Protein AF-A0A662PWG3-F1 (afdb_monomer_lite)

Foldseek 3Di:
DVLVVQLVVVCVVPPPLNLVSLVSDDLVVLLCVLLVVLVQLVVQLLVVCVVVVCQLQDDQQWWKFFADPVRDTPFVDIDGHHPVCRVVQSVCSVVLGIFTKAKSAALQDDQTPDPSSVSSVVSCVVVVHDRNVLCPPSHNSSRDNITIGGSDQSDKDKDFLDDDPPDTDIDIDGDPPDDPLVVVCVVVVDPDSVPDDDDDDPDPPVSD

Secondary structure (DSSP, 8-state):
--HHHHHHHHHHHSTT-HHHHHHTS-HHHHHHHHHHHHHHHHHHHHHHHHHTT-SS---TT-EEEEBPTTS-B-GGG-EE--TTTHHHHHHHHHTTSEEEEEEE--TT----SSHHHHHHHHHHHHTT--GGGGS-TT-GGG----EEEESS--S-EEEEEEE-SS-EEEEEE--TT--HHHHHHHHH--S-TT----PPPS-GGGG-

Sequence (208 aa):
MRYEREIMKYLVEKPRDYAGALRTLPLRLRRLMVESVAALAFNKALSRILAEGRLMEPELGDYVIPLTLGGRPEQDRYIRVRSENLETVKRLVKMRRLVIALPVPGYLSNIPRSWKGEVLREALEELGIELNMFRVRSLPETSTRGTVRPIIVPRWSIEILSHTEDELLLKLSLPPGSYATIVLREIMKSPDPLAYIGRVSDNLEELG

pLDDT: mean 90.39, std 11.43, range [44.53, 98.5]

Radius of gyration: 20.81 Å; chains: 1; bounding box: 46×52×56 Å

Structure (mmCIF, N/CA/C/O backbone):
data_AF-A0A662PWG3-F1
#
_entry.id   AF-A0A662PWG3-F1
#
loop_
_atom_site.group_PDB
_atom_site.id
_atom_site.type_symbol
_atom_site.label_atom_id
_atom_site.label_alt_id
_atom_site.label_comp_id
_atom_site.label_asym_id
_atom_site.label_entity_id
_atom_site.label_seq_id
_atom_site.pdbx_PDB_ins_code
_atom_site.Cartn_x
_atom_site.Cartn_y
_atom_site.Cartn_z
_atom_site.occupancy
_atom_site.B_iso_or_equiv
_atom_site.auth_seq_id
_atom_site.auth_comp_id
_atom_site.auth_asym_id
_atom_site.auth_atom_id
_atom_site.pdbx_PDB_model_num
ATOM 1 N N . MET A 1 1 ? 0.037 20.894 20.043 1.00 65.62 1 MET A N 1
ATOM 2 C CA . MET A 1 1 ? -0.596 19.692 20.627 1.00 65.62 1 MET A CA 1
ATOM 3 C C . MET A 1 1 ? -2.043 19.985 21.020 1.00 65.62 1 MET A C 1
ATOM 5 O O . MET A 1 1 ? -2.344 20.182 22.195 1.00 65.62 1 MET A O 1
ATOM 9 N N . ARG A 1 2 ? -2.933 20.144 20.032 1.00 90.19 2 ARG A N 1
ATOM 10 C CA . ARG A 1 2 ? -4.361 20.430 20.274 1.00 90.19 2 ARG A CA 1
ATOM 11 C C . ARG A 1 2 ? -5.141 19.131 20.474 1.00 90.19 2 ARG A C 1
ATOM 13 O O . ARG A 1 2 ? -5.867 19.003 21.451 1.00 90.19 2 ARG A O 1
ATOM 20 N N . TYR A 1 3 ? -4.915 18.169 19.588 1.00 92.56 3 TYR A N 1
ATOM 21 C CA . TYR A 1 3 ? -5.606 16.885 19.560 1.00 92.56 3 TYR A CA 1
ATOM 22 C C . TYR A 1 3 ? -5.295 16.007 20.775 1.00 92.56 3 TYR A C 1
ATOM 24 O O . TYR A 1 3 ? -6.192 15.412 21.359 1.00 92.56 3 TYR A O 1
ATOM 32 N N . GLU A 1 4 ? -4.043 15.982 21.223 1.00 93.25 4 GLU A N 1
ATOM 33 C CA . GLU A 1 4 ? -3.621 15.222 22.401 1.00 93.25 4 GLU A CA 1
ATOM 34 C C . GLU A 1 4 ? -4.304 15.754 23.666 1.00 93.25 4 GLU A C 1
ATOM 36 O O . GLU A 1 4 ? -4.784 14.982 24.494 1.00 93.25 4 GLU A O 1
ATOM 41 N N . ARG A 1 5 ? -4.433 17.084 23.782 1.00 94.31 5 ARG A N 1
ATOM 42 C CA . ARG A 1 5 ? -5.163 17.721 24.886 1.00 94.31 5 ARG A CA 1
ATOM 43 C C . ARG A 1 5 ? -6.658 17.408 24.842 1.00 94.31 5 ARG A C 1
ATOM 45 O O . ARG A 1 5 ? -7.254 17.245 25.901 1.00 94.31 5 ARG A O 1
ATOM 52 N N . GLU A 1 6 ? -7.264 17.330 23.659 1.00 93.44 6 GLU A N 1
ATOM 53 C CA . GLU A 1 6 ? -8.677 16.953 23.493 1.00 93.44 6 GLU A CA 1
ATOM 54 C C . GLU A 1 6 ? -8.926 15.498 23.933 1.00 93.44 6 GLU A C 1
ATOM 56 O O . GLU A 1 6 ? -9.843 15.253 24.718 1.00 93.44 6 GLU A O 1
ATOM 61 N N . ILE A 1 7 ? -8.051 14.561 23.546 1.00 95.81 7 ILE A N 1
ATOM 62 C CA . ILE A 1 7 ? -8.086 13.164 24.019 1.00 95.81 7 ILE A CA 1
ATOM 63 C C . ILE A 1 7 ? -7.945 13.102 25.545 1.00 95.81 7 ILE A C 1
ATOM 65 O O . ILE A 1 7 ? -8.725 12.422 26.211 1.00 95.81 7 ILE A O 1
ATOM 69 N N . MET A 1 8 ? -6.959 13.810 26.111 1.00 95.44 8 MET A N 1
ATOM 70 C CA . MET A 1 8 ? -6.712 13.798 27.557 1.00 95.44 8 MET A CA 1
ATOM 71 C C . MET A 1 8 ? -7.901 14.346 28.343 1.00 95.44 8 MET A C 1
ATOM 73 O O . MET A 1 8 ? -8.319 13.716 29.310 1.00 95.44 8 MET A O 1
ATOM 77 N N . LYS A 1 9 ? -8.476 15.479 27.919 1.00 95.69 9 LYS A N 1
ATOM 78 C CA . LYS A 1 9 ? -9.670 16.055 28.558 1.00 95.69 9 LYS A CA 1
ATOM 79 C C . LYS A 1 9 ? -10.829 15.059 28.578 1.00 95.69 9 LYS A C 1
ATOM 81 O O . LYS A 1 9 ? -11.436 14.866 29.624 1.00 95.69 9 LYS A O 1
ATOM 86 N N . TYR A 1 10 ? -11.073 14.374 27.460 1.00 97.38 10 TYR A N 1
ATOM 87 C CA . TYR A 1 10 ? -12.116 13.352 27.387 1.00 97.38 10 TYR A CA 1
ATOM 88 C C . TYR A 1 10 ? -11.870 12.197 28.369 1.00 97.38 10 TYR A C 1
ATOM 90 O O . TYR A 1 10 ? -12.788 11.769 29.063 1.00 97.38 10 TYR A O 1
ATOM 98 N N . LEU A 1 11 ? -10.632 11.698 28.460 1.00 97.81 11 LEU A N 1
ATOM 99 C CA . LEU A 1 11 ? -10.289 10.571 29.337 1.00 97.81 11 LEU A CA 1
ATOM 100 C C . LEU A 1 11 ? -10.295 10.921 30.829 1.00 97.81 11 LEU A C 1
ATOM 102 O O . LEU A 1 11 ? -10.494 10.022 31.645 1.00 97.81 11 LEU A O 1
ATOM 106 N N . VAL A 1 12 ? -10.093 12.193 31.190 1.00 97.62 12 VAL A N 1
ATOM 107 C CA . VAL A 1 12 ? -10.268 12.672 32.572 1.00 97.62 12 VAL A CA 1
ATOM 108 C C . VAL A 1 12 ? -11.734 12.559 32.994 1.00 97.62 12 VAL A C 1
ATOM 110 O O . VAL A 1 12 ? -12.016 12.096 34.094 1.00 97.62 12 VAL A O 1
ATOM 113 N N . GLU A 1 13 ? -12.664 12.936 32.115 1.00 96.56 13 GLU A N 1
ATOM 114 C CA . GLU A 1 13 ? -14.105 12.872 32.391 1.00 96.56 13 GLU A CA 1
ATOM 115 C C . GLU A 1 13 ? -14.669 11.449 32.273 1.00 96.56 13 GLU A C 1
ATOM 117 O O . GLU A 1 13 ? -15.551 11.060 33.038 1.00 96.56 13 GLU A O 1
ATOM 122 N N . LYS A 1 14 ? -14.163 10.658 31.318 1.00 97.31 14 LYS A N 1
ATOM 123 C CA . LYS A 1 14 ? -14.605 9.282 31.048 1.00 97.31 14 LYS A CA 1
ATOM 124 C C . LYS A 1 14 ? -13.420 8.314 31.027 1.00 97.31 14 LYS A C 1
ATOM 126 O O . LYS A 1 14 ? -12.955 7.917 29.950 1.00 97.31 14 LYS A O 1
ATOM 131 N N . PRO A 1 15 ? -12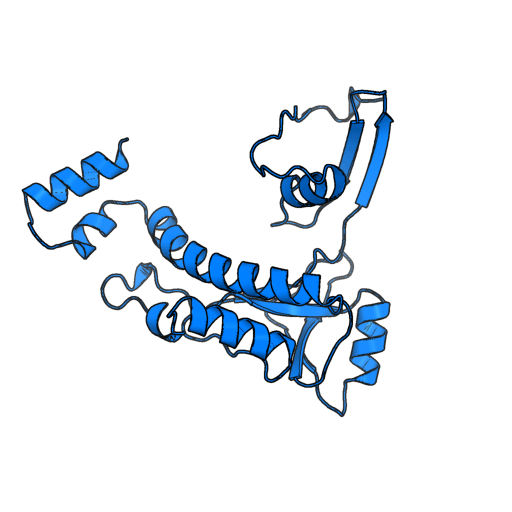.930 7.897 32.206 1.00 96.38 15 PRO A N 1
ATOM 132 C CA . PRO A 1 15 ? -11.827 6.954 32.295 1.00 96.38 15 PRO A CA 1
ATOM 133 C C . PRO A 1 15 ? -12.128 5.657 31.537 1.00 96.38 15 PRO A C 1
ATOM 135 O O . PRO A 1 15 ? -13.237 5.130 31.597 1.00 96.38 15 PRO A O 1
ATOM 138 N N . ARG A 1 16 ? -11.111 5.116 30.855 1.00 95.25 16 ARG A N 1
ATOM 139 C CA . ARG A 1 16 ? -11.153 3.852 30.085 1.00 95.25 16 ARG A CA 1
ATOM 140 C C . ARG A 1 16 ? -12.028 3.850 28.821 1.00 95.25 16 ARG A C 1
ATOM 142 O O . ARG A 1 16 ? -12.003 2.858 28.094 1.00 95.25 16 ARG A O 1
ATOM 149 N N . ASP A 1 17 ? -12.721 4.938 28.480 1.00 96.81 17 ASP A N 1
ATOM 150 C CA . ASP A 1 17 ? -13.411 5.071 27.186 1.00 96.81 17 ASP A CA 1
ATOM 151 C C . ASP A 1 17 ? -12.452 5.550 26.078 1.00 96.81 17 ASP A C 1
ATOM 153 O O . ASP A 1 17 ? -12.536 6.665 25.558 1.00 96.81 17 ASP A O 1
ATOM 157 N N . TYR A 1 18 ? -11.500 4.688 25.707 1.00 96.31 18 TYR A N 1
ATOM 158 C CA . TYR A 1 18 ? -10.489 4.999 24.688 1.00 96.31 18 TYR A CA 1
ATOM 159 C C . TYR A 1 18 ? -11.089 5.202 23.291 1.00 96.31 18 TYR A C 1
ATOM 161 O O . TYR A 1 18 ? -10.605 6.026 22.516 1.00 96.31 18 TYR A O 1
ATOM 169 N N . ALA A 1 19 ? -12.160 4.473 22.963 1.00 95.75 19 ALA A N 1
ATOM 170 C CA . ALA A 1 19 ? -12.843 4.623 21.683 1.00 95.75 19 ALA A CA 1
ATOM 171 C C . ALA A 1 19 ? -13.537 5.990 21.592 1.00 95.75 19 ALA A C 1
ATOM 173 O O . ALA A 1 19 ? -13.403 6.679 20.582 1.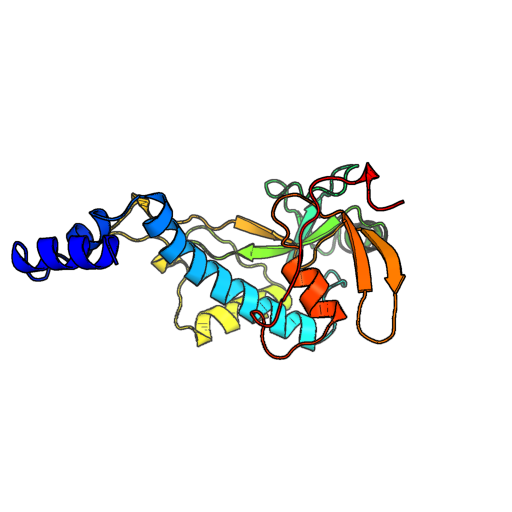00 95.75 19 ALA A O 1
ATOM 174 N N . GLY A 1 20 ? -14.239 6.417 22.646 1.00 96.19 20 GLY A N 1
ATOM 175 C CA . GLY A 1 20 ? -14.792 7.766 22.744 1.00 96.19 20 GLY A CA 1
ATOM 176 C C . GLY A 1 20 ? -13.715 8.846 22.681 1.00 96.19 20 GLY A C 1
ATOM 177 O O . GLY A 1 20 ? -13.862 9.807 21.928 1.00 96.19 20 GLY A O 1
ATOM 178 N N . ALA A 1 21 ? -12.584 8.638 23.358 1.00 96.88 21 ALA A N 1
ATOM 179 C CA . ALA A 1 21 ? -11.467 9.575 23.331 1.00 96.88 21 ALA A CA 1
ATOM 180 C C . ALA A 1 21 ? -10.903 9.756 21.914 1.00 96.88 21 ALA A C 1
ATOM 182 O O . ALA A 1 21 ? -10.698 10.881 21.468 1.00 96.88 21 ALA A O 1
ATOM 183 N N . LEU A 1 22 ? -10.739 8.672 21.151 1.00 96.19 22 LEU A N 1
ATOM 184 C CA . LEU A 1 22 ? -10.318 8.758 19.751 1.00 96.19 22 LEU A CA 1
ATOM 185 C C . LEU A 1 22 ? -11.347 9.487 18.879 1.00 96.19 22 LEU A C 1
ATOM 187 O O . LEU A 1 22 ? -10.948 10.207 17.967 1.00 96.19 22 LEU A O 1
ATOM 191 N N . ARG A 1 23 ? -12.655 9.360 19.152 1.00 96.25 23 ARG A N 1
ATOM 192 C CA . ARG A 1 23 ? -13.708 10.061 18.387 1.00 96.25 23 ARG A CA 1
ATOM 193 C C . ARG A 1 23 ? -13.646 11.582 18.485 1.00 96.25 23 ARG A C 1
ATOM 195 O O . ARG A 1 23 ? -14.209 12.230 17.606 1.00 96.25 23 ARG A O 1
ATOM 202 N N . THR A 1 24 ? -12.945 12.135 19.476 1.00 95.81 24 THR A N 1
ATOM 203 C CA . THR A 1 24 ? -12.667 13.581 19.552 1.00 95.81 24 THR A CA 1
ATOM 204 C C . THR A 1 24 ? -11.851 14.075 18.353 1.00 95.81 24 THR A C 1
ATOM 206 O O . THR A 1 24 ? -11.985 15.222 17.936 1.00 95.81 24 THR A O 1
ATOM 209 N N . LEU A 1 25 ? -11.062 13.190 17.738 1.00 96.00 25 LEU A N 1
ATOM 210 C CA . LEU A 1 25 ? -10.257 13.499 16.568 1.00 96.00 25 LEU A CA 1
ATOM 211 C C . LEU A 1 25 ? -11.108 13.592 15.288 1.00 96.00 25 LEU A C 1
ATOM 213 O O . LEU A 1 25 ? -12.053 12.807 15.097 1.00 96.00 25 LEU A O 1
ATOM 217 N N . PRO A 1 26 ? -10.712 14.447 14.323 1.00 96.31 26 PRO A N 1
ATOM 218 C CA . PRO A 1 26 ? -11.316 14.464 12.997 1.00 96.31 26 PRO A CA 1
ATOM 219 C C . PRO A 1 26 ? -11.317 13.074 12.347 1.00 96.31 26 PRO A C 1
ATOM 221 O O . PRO A 1 26 ? -10.326 12.343 12.406 1.00 96.31 26 PRO A O 1
ATOM 224 N N . LEU A 1 27 ? -12.411 12.720 11.664 1.00 96.00 27 LEU A N 1
ATOM 225 C CA . LEU A 1 27 ? -12.583 11.396 11.046 1.00 96.00 27 LEU A CA 1
ATOM 226 C C . LEU A 1 27 ? -11.420 11.012 10.116 1.00 96.00 27 LEU A C 1
ATOM 228 O O . LEU A 1 27 ? -10.985 9.863 10.116 1.00 96.00 27 LEU A O 1
ATOM 232 N N . ARG A 1 28 ? -10.894 11.978 9.349 1.00 96.25 28 ARG A N 1
ATOM 233 C CA . ARG A 1 28 ? -9.755 11.752 8.445 1.00 96.25 28 ARG A CA 1
ATOM 234 C C . ARG A 1 28 ? -8.508 11.276 9.191 1.00 96.25 28 ARG A C 1
ATOM 236 O O . ARG A 1 28 ? -7.869 10.337 8.739 1.00 96.25 28 ARG A O 1
ATOM 243 N N . LEU A 1 29 ? -8.198 11.876 10.342 1.00 95.69 29 LEU A N 1
ATOM 244 C CA . LEU A 1 29 ? -7.028 11.502 11.139 1.00 95.69 29 LEU A CA 1
ATOM 245 C C . LEU A 1 29 ? -7.184 10.097 11.729 1.00 95.69 29 LEU A C 1
ATOM 247 O O . LEU A 1 29 ? -6.247 9.306 11.717 1.00 95.69 29 LEU A O 1
ATOM 251 N N . ARG A 1 30 ? -8.391 9.751 12.180 1.00 96.06 30 ARG A N 1
ATOM 252 C CA . ARG A 1 30 ? -8.673 8.405 12.688 1.00 96.06 30 ARG A CA 1
ATOM 253 C C . ARG A 1 30 ? -8.576 7.326 11.611 1.00 96.06 30 ARG A C 1
ATOM 255 O O . ARG A 1 30 ? -8.059 6.249 11.879 1.00 96.06 30 ARG A O 1
ATOM 262 N N . ARG A 1 31 ? -9.065 7.603 10.397 1.00 97.06 31 ARG A N 1
ATOM 263 C CA . ARG A 1 31 ? -8.900 6.698 9.245 1.00 97.06 31 ARG A CA 1
ATOM 264 C C . ARG A 1 31 ? -7.431 6.525 8.886 1.00 97.06 31 ARG A C 1
ATOM 266 O O . ARG A 1 31 ? -6.990 5.393 8.729 1.00 97.06 31 ARG A O 1
ATOM 273 N N . LEU A 1 32 ? -6.674 7.623 8.876 1.00 96.38 32 LEU A N 1
ATOM 274 C CA . LEU A 1 32 ? -5.240 7.605 8.602 1.00 96.38 32 LEU A CA 1
ATOM 275 C C . LEU A 1 32 ? -4.476 6.676 9.556 1.00 96.38 32 LEU A C 1
ATOM 277 O O . LEU A 1 32 ? -3.568 5.986 9.114 1.00 96.38 32 LEU A O 1
ATOM 281 N N . MET A 1 33 ? -4.855 6.612 10.837 1.00 95.69 33 MET A N 1
ATOM 282 C CA . MET A 1 33 ? -4.239 5.692 11.804 1.00 95.69 33 MET A CA 1
ATOM 283 C C . MET A 1 33 ? -4.433 4.211 11.442 1.00 95.69 33 MET A C 1
ATOM 285 O O . MET A 1 33 ? -3.537 3.408 11.670 1.00 95.69 33 MET A O 1
ATOM 289 N N . VAL A 1 34 ? -5.585 3.831 10.882 1.00 96.81 34 VAL A N 1
ATOM 290 C CA . VAL A 1 34 ? -5.841 2.446 10.440 1.00 96.81 34 VAL A CA 1
ATOM 291 C C . VAL A 1 34 ? -5.164 2.182 9.093 1.00 96.81 34 VAL A C 1
ATOM 293 O O . VAL A 1 34 ? -4.533 1.146 8.889 1.00 96.81 34 VAL A O 1
ATOM 296 N N . GLU A 1 35 ? -5.266 3.136 8.170 1.00 96.44 35 GLU A N 1
ATOM 297 C CA . GLU A 1 35 ? -4.666 3.055 6.836 1.00 96.44 35 GLU A CA 1
ATOM 298 C C . GLU A 1 35 ? -3.130 3.030 6.888 1.00 96.44 35 GLU A C 1
ATOM 300 O O . GLU A 1 35 ? -2.507 2.375 6.053 1.00 96.44 35 GLU A O 1
ATOM 305 N N . SER A 1 36 ? -2.501 3.672 7.878 1.00 96.69 36 SER A N 1
ATOM 306 C CA . SER A 1 36 ? -1.045 3.647 8.053 1.00 96.69 36 SER A CA 1
ATOM 307 C C . SER A 1 36 ? -0.527 2.263 8.449 1.00 96.69 36 SER A C 1
ATOM 309 O O . SER A 1 36 ? 0.524 1.852 7.961 1.00 96.69 36 SER A O 1
ATOM 311 N N . VAL A 1 37 ? -1.282 1.505 9.251 1.00 97.56 37 VAL A N 1
ATOM 312 C CA . VAL A 1 37 ? -0.966 0.106 9.585 1.00 97.56 37 VAL A CA 1
ATOM 313 C C . VAL A 1 37 ? -1.044 -0.776 8.335 1.00 97.56 37 VAL A C 1
ATOM 315 O O . VAL A 1 37 ? -0.159 -1.597 8.095 1.00 97.56 37 VAL A O 1
ATOM 318 N N . ALA A 1 38 ? -2.049 -0.563 7.481 1.00 97.62 38 ALA A N 1
ATOM 319 C CA . ALA A 1 38 ? -2.136 -1.256 6.196 1.00 97.62 38 ALA A CA 1
ATOM 320 C C . ALA A 1 38 ? -0.958 -0.899 5.273 1.00 97.62 38 ALA A C 1
ATOM 322 O O . ALA A 1 38 ? -0.350 -1.776 4.654 1.00 97.62 38 ALA A O 1
ATOM 323 N N . ALA A 1 39 ? -0.602 0.386 5.203 1.00 96.88 39 ALA A N 1
ATOM 324 C CA . ALA A 1 39 ? 0.532 0.860 4.418 1.00 96.88 39 ALA A CA 1
ATOM 325 C C . ALA A 1 39 ? 1.868 0.295 4.927 1.00 96.88 39 ALA A C 1
ATOM 327 O O . ALA A 1 39 ? 2.726 -0.033 4.112 1.00 96.88 39 ALA A O 1
ATOM 328 N N . LEU A 1 40 ? 2.035 0.130 6.243 1.00 97.50 40 LEU A N 1
ATOM 329 C CA . LEU A 1 40 ? 3.213 -0.497 6.845 1.00 97.50 40 LEU A CA 1
ATOM 330 C C . LEU A 1 40 ? 3.397 -1.936 6.345 1.00 97.50 40 LEU A C 1
ATOM 332 O O . LEU A 1 40 ? 4.478 -2.274 5.863 1.00 97.50 40 LEU A O 1
ATOM 336 N N . ALA A 1 41 ? 2.344 -2.757 6.404 1.00 98.12 41 ALA A N 1
ATOM 337 C CA . ALA A 1 41 ? 2.387 -4.139 5.923 1.00 98.12 41 ALA A CA 1
ATOM 338 C C . ALA A 1 41 ? 2.704 -4.213 4.419 1.00 98.12 41 ALA A C 1
ATOM 340 O O . ALA A 1 41 ? 3.588 -4.962 4.003 1.00 98.12 41 ALA A O 1
ATOM 341 N N . PHE A 1 42 ? 2.043 -3.376 3.611 1.00 97.94 42 PHE A N 1
ATOM 342 C CA . PHE A 1 42 ? 2.312 -3.276 2.174 1.00 97.94 42 PHE A CA 1
ATOM 343 C C . PHE A 1 42 ? 3.768 -2.880 1.883 1.00 97.94 42 PHE A C 1
ATOM 345 O O . PHE A 1 42 ? 4.433 -3.530 1.079 1.00 97.94 42 PHE A O 1
ATOM 352 N N . ASN A 1 43 ? 4.283 -1.839 2.544 1.00 96.25 43 ASN A N 1
ATOM 353 C CA . ASN A 1 43 ? 5.642 -1.344 2.322 1.00 96.25 43 ASN A CA 1
ATOM 354 C C . ASN A 1 43 ? 6.695 -2.374 2.749 1.00 96.25 43 ASN A C 1
ATOM 356 O O . ASN A 1 43 ? 7.693 -2.544 2.055 1.00 96.25 43 ASN A O 1
ATOM 360 N N . LYS A 1 44 ? 6.466 -3.095 3.853 1.00 97.31 44 LYS A N 1
ATOM 361 C CA . LYS A 1 44 ? 7.359 -4.169 4.306 1.00 97.31 44 LYS A CA 1
ATOM 362 C C . LYS A 1 44 ? 7.449 -5.298 3.277 1.00 97.31 44 LYS A C 1
ATOM 364 O O . LYS A 1 44 ? 8.553 -5.728 2.948 1.00 97.31 44 LYS A O 1
ATOM 369 N N . ALA A 1 45 ? 6.312 -5.723 2.726 1.00 97.50 45 ALA A N 1
ATOM 370 C CA . ALA A 1 45 ? 6.277 -6.715 1.656 1.00 97.50 45 ALA A CA 1
ATOM 371 C C . ALA A 1 45 ? 6.980 -6.210 0.386 1.00 97.50 45 ALA A C 1
ATOM 373 O O . ALA A 1 45 ? 7.798 -6.915 -0.202 1.00 97.50 45 ALA A O 1
ATOM 374 N N . LEU A 1 46 ? 6.717 -4.959 -0.006 1.00 96.31 46 LEU A N 1
ATOM 375 C CA . LEU A 1 46 ? 7.336 -4.343 -1.178 1.00 96.31 46 LEU A CA 1
ATOM 376 C C . LEU A 1 46 ? 8.866 -4.293 -1.072 1.00 96.31 46 LEU A C 1
ATOM 378 O O . LEU A 1 46 ? 9.548 -4.620 -2.041 1.00 96.31 46 LEU A O 1
ATOM 382 N N . SER A 1 47 ? 9.405 -3.945 0.099 1.00 94.94 47 SER A N 1
ATOM 383 C CA . SER A 1 47 ? 10.853 -3.924 0.338 1.00 94.94 47 SER A CA 1
ATOM 384 C C . SER A 1 47 ? 11.507 -5.291 0.123 1.00 94.94 47 SER A C 1
ATOM 386 O O . SER A 1 47 ? 12.592 -5.362 -0.446 1.00 94.94 47 SER A O 1
ATOM 388 N N . ARG A 1 48 ? 10.842 -6.382 0.523 1.00 95.56 48 ARG A N 1
ATOM 389 C CA . ARG A 1 48 ? 11.333 -7.753 0.295 1.00 95.56 48 ARG A CA 1
ATOM 390 C C . ARG A 1 48 ? 11.299 -8.135 -1.175 1.00 95.56 48 ARG A C 1
ATOM 392 O O . ARG A 1 48 ? 12.281 -8.635 -1.703 1.00 95.56 48 ARG A O 1
ATOM 399 N N . ILE A 1 49 ? 10.191 -7.840 -1.852 1.00 96.00 49 ILE A N 1
ATOM 400 C CA . ILE A 1 49 ? 10.051 -8.120 -3.286 1.00 96.00 49 ILE A CA 1
ATOM 401 C C . ILE A 1 49 ? 11.118 -7.369 -4.089 1.00 96.00 49 ILE A C 1
ATOM 403 O O . ILE A 1 49 ? 11.677 -7.919 -5.038 1.00 96.00 49 ILE A O 1
ATOM 407 N N . LEU A 1 50 ? 11.406 -6.122 -3.704 1.00 93.62 50 LEU A N 1
ATOM 408 C CA . LEU A 1 50 ? 12.476 -5.326 -4.296 1.00 93.62 50 LEU A CA 1
ATOM 409 C C . LEU A 1 50 ? 13.855 -5.959 -4.056 1.00 93.62 50 LEU A C 1
ATOM 411 O O . LEU A 1 50 ? 14.633 -6.038 -5.003 1.00 93.62 50 LEU A O 1
ATOM 415 N N . ALA A 1 51 ? 14.148 -6.423 -2.838 1.00 93.00 51 ALA A N 1
ATOM 416 C CA . ALA A 1 51 ? 15.432 -7.047 -2.499 1.00 93.00 51 ALA A CA 1
ATOM 417 C C . ALA A 1 51 ? 15.723 -8.317 -3.320 1.00 93.00 51 ALA A C 1
ATOM 419 O O . ALA A 1 51 ? 16.872 -8.585 -3.654 1.00 93.00 51 ALA A O 1
ATOM 420 N N . GLU A 1 52 ? 14.679 -9.049 -3.702 1.00 92.88 52 GLU A N 1
ATOM 421 C CA . GLU A 1 52 ? 14.761 -10.262 -4.528 1.00 92.88 52 GLU A CA 1
ATOM 422 C C . GLU A 1 52 ? 14.836 -9.968 -6.039 1.00 92.88 52 GLU A C 1
ATOM 424 O O . GLU A 1 52 ? 15.005 -10.877 -6.847 1.00 92.88 52 GLU A O 1
ATOM 429 N N . GLY A 1 53 ? 14.678 -8.707 -6.463 1.00 89.44 53 GLY A N 1
ATOM 430 C CA . GLY A 1 53 ? 14.836 -8.290 -7.863 1.00 89.44 53 GLY A CA 1
ATOM 431 C C . GLY A 1 53 ? 13.687 -8.664 -8.811 1.00 89.44 53 GLY A C 1
ATOM 432 O O . GLY A 1 53 ? 13.796 -8.453 -10.017 1.00 89.44 53 GLY A O 1
ATOM 433 N N . ARG A 1 54 ? 12.552 -9.165 -8.302 1.00 87.31 54 ARG A N 1
ATOM 434 C CA . ARG A 1 54 ? 11.449 -9.742 -9.111 1.00 87.31 54 ARG A CA 1
ATOM 435 C C . ARG A 1 54 ? 10.218 -8.834 -9.238 1.00 87.31 54 ARG A C 1
ATOM 437 O O . ARG A 1 54 ? 9.082 -9.299 -9.331 1.00 87.31 54 ARG A O 1
ATOM 444 N N . LEU A 1 55 ? 10.417 -7.513 -9.256 1.00 89.06 55 LEU A N 1
ATOM 445 C CA . LEU A 1 55 ? 9.327 -6.520 -9.298 1.00 89.06 55 LEU A CA 1
ATOM 446 C C . LEU A 1 55 ? 8.524 -6.515 -10.603 1.00 89.06 55 LEU A C 1
ATOM 448 O O . LEU A 1 55 ? 7.341 -6.188 -10.588 1.00 89.06 55 LEU A O 1
ATOM 452 N N . MET A 1 56 ? 9.169 -6.821 -11.729 1.00 89.62 56 MET A N 1
ATOM 453 C CA . MET A 1 56 ? 8.589 -6.641 -13.068 1.00 89.62 56 MET A CA 1
ATOM 454 C C . MET A 1 56 ? 8.104 -7.945 -13.702 1.00 89.62 56 MET A C 1
ATOM 456 O O . MET A 1 56 ? 7.531 -7.913 -14.789 1.00 89.62 56 MET A O 1
ATOM 460 N N . GLU A 1 57 ? 8.331 -9.082 -13.047 1.00 93.00 57 GLU A N 1
ATOM 461 C CA . GLU A 1 57 ? 8.055 -10.413 -13.581 1.00 93.00 57 GLU A CA 1
ATOM 462 C C . GLU A 1 57 ? 6.695 -10.917 -13.090 1.00 93.00 57 GLU A C 1
ATOM 464 O O . GLU A 1 57 ? 6.544 -11.183 -11.895 1.00 93.00 57 GLU A O 1
ATOM 469 N N . PRO A 1 58 ? 5.682 -11.055 -13.966 1.00 95.50 58 PRO A N 1
ATOM 470 C CA . PRO A 1 58 ? 4.385 -11.575 -13.559 1.00 95.50 58 PRO A CA 1
ATOM 471 C C . PRO A 1 58 ? 4.458 -13.082 -13.330 1.00 95.50 58 PRO A C 1
ATOM 473 O O . PRO A 1 58 ? 4.955 -13.827 -14.180 1.00 95.50 58 PRO A O 1
ATOM 476 N N . GLU A 1 59 ? 3.893 -13.531 -12.217 1.00 95.25 59 GLU A N 1
ATOM 477 C CA . GLU A 1 59 ? 3.829 -14.936 -11.829 1.00 95.25 59 GLU A CA 1
ATOM 478 C C . GLU A 1 59 ? 2.386 -15.426 -11.744 1.00 95.25 59 GLU A C 1
ATOM 480 O O . GLU A 1 59 ? 1.439 -14.645 -11.625 1.00 95.25 59 GLU A O 1
ATOM 485 N N . LEU A 1 60 ? 2.201 -16.747 -11.790 1.00 97.62 60 LEU A N 1
ATOM 486 C CA . LEU A 1 60 ? 0.886 -17.342 -11.583 1.00 97.62 60 LEU A CA 1
ATOM 487 C C . LEU A 1 60 ? 0.314 -16.900 -10.233 1.00 97.62 60 LEU A C 1
ATOM 489 O O . LEU A 1 60 ? 0.973 -16.969 -9.200 1.00 97.62 60 LEU A O 1
ATOM 493 N N . GLY A 1 61 ? -0.934 -16.443 -10.259 1.00 97.25 61 GLY A N 1
ATOM 494 C CA . GLY A 1 61 ? -1.642 -15.955 -9.087 1.00 97.25 61 GLY A CA 1
ATOM 495 C C . GLY A 1 61 ? -1.448 -14.475 -8.770 1.00 97.25 61 GLY A C 1
ATOM 496 O O . GLY A 1 61 ? -2.258 -13.977 -7.986 1.00 97.25 61 GLY A O 1
ATOM 497 N N . ASP A 1 62 ? -0.477 -13.780 -9.379 1.00 97.88 62 ASP A N 1
ATOM 498 C CA . ASP A 1 62 ? -0.279 -12.338 -9.182 1.00 97.88 62 ASP A CA 1
ATOM 499 C C . ASP A 1 62 ? -1.529 -11.549 -9.580 1.00 97.88 62 ASP A C 1
ATOM 501 O O . ASP A 1 62 ? -2.358 -11.997 -10.382 1.00 97.88 62 ASP A O 1
ATOM 505 N N . TYR A 1 63 ? -1.652 -10.340 -9.039 1.00 97.44 63 TYR A N 1
ATOM 506 C CA . TYR A 1 63 ? -2.599 -9.360 -9.550 1.00 97.44 63 TYR A CA 1
ATOM 507 C C . TYR A 1 63 ? -1.895 -8.380 -10.469 1.00 97.44 63 TYR A C 1
ATOM 509 O O . TYR A 1 63 ? -0.805 -7.891 -10.175 1.00 97.44 63 TYR A O 1
ATOM 517 N N . VAL A 1 64 ? -2.555 -8.065 -11.576 1.00 97.25 64 VAL A N 1
ATOM 518 C CA . VAL A 1 64 ? -2.127 -7.034 -12.515 1.00 97.25 64 VAL A CA 1
ATOM 519 C C . VAL A 1 64 ? -3.266 -6.061 -12.773 1.00 97.25 64 VAL A C 1
ATOM 521 O O . VAL A 1 64 ? -4.423 -6.458 -12.878 1.00 97.25 64 VAL A O 1
ATOM 524 N N . ILE A 1 65 ? -2.949 -4.776 -12.867 1.00 95.88 65 ILE A N 1
ATOM 525 C CA . ILE A 1 65 ? -3.920 -3.704 -13.086 1.00 95.88 65 ILE A CA 1
ATOM 526 C C . ILE A 1 65 ? -3.711 -3.124 -14.490 1.00 95.88 65 ILE A C 1
ATOM 528 O O . ILE A 1 65 ? -2.567 -2.822 -14.846 1.00 95.88 65 ILE A O 1
ATOM 532 N N . PRO A 1 66 ? -4.780 -2.939 -15.285 1.00 95.19 66 PRO A N 1
ATOM 533 C CA . PRO A 1 66 ? -4.720 -2.178 -16.525 1.00 95.19 66 PRO A CA 1
ATOM 534 C C . PRO A 1 66 ? -4.280 -0.732 -16.320 1.00 95.19 66 PRO A C 1
ATOM 536 O O . PRO A 1 66 ? -4.667 -0.064 -15.361 1.00 95.19 66 PRO A O 1
ATOM 539 N N . LEU A 1 67 ? -3.462 -0.249 -17.249 1.00 91.94 67 LEU A N 1
ATOM 540 C CA . LEU A 1 67 ? -3.068 1.148 -17.324 1.00 91.94 67 LEU A CA 1
ATOM 541 C C . LEU A 1 67 ? -3.863 1.835 -18.435 1.00 91.94 67 LEU A C 1
ATOM 543 O O . LEU A 1 67 ? -3.935 1.335 -19.560 1.00 91.94 67 LEU A O 1
ATOM 547 N N . THR A 1 68 ? -4.417 3.010 -18.136 1.00 88.56 68 THR A N 1
ATOM 548 C CA . THR A 1 68 ? -5.007 3.878 -19.161 1.00 88.56 68 THR A CA 1
ATOM 549 C C . THR A 1 68 ? -3.932 4.372 -20.136 1.00 88.56 68 THR A C 1
ATOM 551 O O . THR A 1 68 ? -2.734 4.275 -19.865 1.00 88.56 68 THR A O 1
ATOM 554 N N . LEU A 1 69 ? -4.338 4.985 -21.254 1.00 81.19 69 LEU A N 1
ATOM 555 C CA . LEU A 1 69 ? -3.412 5.621 -22.210 1.00 81.19 69 LEU A CA 1
ATOM 556 C C . LEU A 1 69 ? -2.451 6.626 -21.537 1.00 81.19 69 LEU A C 1
ATOM 558 O O . LEU A 1 69 ? -1.279 6.712 -21.907 1.00 81.19 69 LEU A O 1
ATOM 562 N N . GLY A 1 70 ? -2.922 7.329 -20.500 1.00 75.88 70 GLY A N 1
ATOM 563 C CA . GLY A 1 70 ? -2.129 8.254 -19.681 1.00 75.88 70 GLY A CA 1
ATOM 564 C C . GLY A 1 70 ? -1.250 7.584 -18.616 1.00 75.88 70 GLY A C 1
ATOM 565 O O . GLY A 1 70 ? -0.580 8.276 -17.859 1.00 75.88 70 GLY A O 1
ATOM 566 N N . GLY A 1 71 ? -1.234 6.250 -18.530 1.00 79.69 71 GLY A N 1
ATOM 567 C CA . GLY A 1 71 ? -0.450 5.493 -17.550 1.00 79.69 71 GLY A CA 1
ATOM 568 C C . GLY A 1 71 ? -1.060 5.438 -16.148 1.00 79.69 71 GLY A C 1
ATOM 569 O O . GLY A 1 71 ? -0.363 5.080 -15.200 1.00 79.69 71 GLY A O 1
ATOM 570 N N . ARG A 1 72 ? -2.343 5.789 -15.989 1.00 85.75 72 ARG A N 1
ATOM 571 C CA . ARG A 1 72 ? -3.033 5.709 -14.695 1.00 85.75 72 ARG A CA 1
ATOM 572 C C . ARG A 1 72 ? -3.524 4.273 -14.446 1.00 85.75 72 ARG A C 1
ATOM 574 O O . ARG A 1 72 ? -4.164 3.718 -15.336 1.00 85.75 72 ARG A O 1
ATOM 581 N N . PRO A 1 73 ? -3.300 3.692 -13.256 1.00 89.06 73 PRO A N 1
ATOM 582 C CA . PRO A 1 73 ? -3.865 2.393 -12.888 1.00 89.06 73 PRO A CA 1
ATOM 583 C C . PRO A 1 73 ? -5.388 2.429 -12.714 1.00 89.06 73 PRO A C 1
ATOM 585 O O . PRO A 1 73 ? -5.909 3.253 -11.960 1.00 89.06 73 PRO A O 1
ATOM 588 N N . GLU A 1 74 ? -6.091 1.491 -13.346 1.00 89.94 74 GLU A N 1
ATOM 589 C CA . GLU A 1 74 ? -7.526 1.232 -13.159 1.00 89.94 74 GLU A CA 1
ATOM 590 C C . GLU A 1 74 ? -7.759 0.252 -11.991 1.00 89.94 74 GLU A C 1
ATOM 592 O O . GLU A 1 74 ? -8.064 -0.921 -12.201 1.00 89.94 74 GLU A O 1
ATOM 597 N N . GLN A 1 75 ? -7.568 0.716 -10.750 1.00 81.31 75 GLN A N 1
ATOM 598 C CA . GLN A 1 75 ? -7.483 -0.134 -9.544 1.00 81.31 75 GLN A CA 1
ATOM 599 C C . GLN A 1 75 ? -8.667 -1.099 -9.337 1.00 81.31 75 GLN A C 1
ATOM 601 O O . GLN A 1 75 ? -8.458 -2.219 -8.871 1.00 81.31 75 GLN A O 1
ATOM 606 N N . ASP A 1 76 ? -9.879 -0.718 -9.746 1.00 83.25 76 ASP A N 1
ATOM 607 C CA . ASP A 1 76 ? -11.089 -1.545 -9.611 1.00 83.25 76 ASP A CA 1
ATOM 608 C C . ASP A 1 76 ? -11.148 -2.729 -10.595 1.00 83.25 76 ASP A C 1
ATOM 610 O O . ASP A 1 76 ? -12.030 -3.581 -10.500 1.00 83.25 76 ASP A O 1
ATOM 614 N N . ARG A 1 77 ? -10.215 -2.805 -11.551 1.00 88.25 77 ARG A N 1
ATOM 615 C CA . ARG A 1 77 ? -10.204 -3.790 -12.645 1.00 88.25 77 ARG A CA 1
ATOM 616 C C . ARG A 1 77 ? -9.000 -4.724 -12.590 1.00 88.25 77 ARG A C 1
ATOM 618 O O . ARG A 1 77 ? -8.502 -5.145 -13.635 1.00 88.25 77 ARG A O 1
ATOM 625 N N . TYR A 1 78 ? -8.500 -5.034 -11.395 1.00 92.25 78 TYR A N 1
ATOM 626 C CA . TYR A 1 78 ? -7.371 -5.952 -11.273 1.00 92.25 78 TYR A CA 1
ATOM 627 C C . TYR A 1 78 ? -7.719 -7.342 -11.833 1.00 92.25 78 TYR A C 1
ATOM 629 O O . TYR A 1 78 ? -8.822 -7.865 -11.672 1.00 92.25 78 TYR A O 1
ATOM 637 N N . ILE A 1 79 ? -6.747 -7.942 -12.509 1.00 95.62 79 ILE A N 1
ATOM 638 C CA . ILE A 1 79 ? -6.843 -9.238 -13.169 1.00 95.62 79 ILE A CA 1
ATOM 639 C C . ILE A 1 79 ? -5.906 -10.186 -12.437 1.00 95.62 79 ILE A C 1
ATOM 641 O O . ILE A 1 79 ? -4.749 -9.855 -12.180 1.00 95.62 79 ILE A O 1
ATOM 645 N N . ARG A 1 80 ? -6.390 -11.387 -12.125 1.00 97.12 80 ARG A N 1
ATOM 646 C CA . ARG A 1 80 ? -5.535 -12.451 -11.603 1.00 97.12 80 ARG A CA 1
ATOM 647 C C . ARG A 1 80 ? -4.810 -13.154 -12.746 1.00 97.12 80 ARG A C 1
ATOM 649 O O . ARG A 1 80 ? -5.443 -13.585 -13.715 1.00 97.12 80 ARG A O 1
ATOM 656 N N . VAL A 1 81 ? -3.502 -13.310 -12.605 1.00 97.81 81 VAL A N 1
ATOM 657 C CA . VAL A 1 81 ? -2.673 -14.073 -13.535 1.00 97.81 81 VAL A CA 1
ATOM 658 C C . VAL A 1 81 ? -2.964 -15.564 -13.362 1.00 97.81 81 VAL A C 1
ATOM 660 O O . VAL A 1 81 ? -2.953 -16.097 -12.250 1.00 97.81 81 VAL A O 1
ATOM 663 N N . ARG A 1 82 ? -3.258 -16.234 -14.471 1.00 97.44 82 ARG A N 1
ATOM 664 C CA . ARG A 1 82 ? -3.560 -17.664 -14.578 1.00 97.44 82 ARG A CA 1
ATOM 665 C C . ARG A 1 82 ? -2.751 -18.263 -15.726 1.00 97.44 82 ARG A C 1
ATOM 667 O O . ARG A 1 82 ? -2.225 -17.526 -16.557 1.00 97.44 82 ARG A O 1
ATOM 674 N N . SER A 1 83 ? -2.686 -19.587 -15.797 1.00 97.31 83 SER A N 1
ATOM 675 C CA . SER A 1 83 ? -2.019 -20.321 -16.880 1.00 97.31 83 SER A CA 1
ATOM 676 C C . SER A 1 83 ? -2.460 -19.848 -18.264 1.00 97.31 83 SER A C 1
ATOM 678 O O . SER A 1 83 ? -1.625 -19.650 -19.140 1.00 97.31 83 SER A O 1
ATOM 680 N N . GLU A 1 84 ? -3.755 -19.584 -18.437 1.00 97.25 84 GLU A N 1
ATOM 681 C CA . GLU A 1 84 ? -4.356 -19.260 -19.735 1.00 97.25 84 GLU A CA 1
ATOM 682 C C . GLU A 1 84 ? -3.990 -17.850 -20.218 1.00 97.25 84 GLU A C 1
ATOM 684 O O . GLU A 1 84 ? -3.987 -17.586 -21.418 1.00 97.25 84 GLU A O 1
ATOM 689 N N . ASN A 1 85 ? -3.692 -16.925 -19.296 1.00 97.44 85 ASN A N 1
ATOM 690 C CA . ASN A 1 85 ? -3.420 -15.524 -19.626 1.00 97.44 85 ASN A CA 1
ATOM 691 C C . ASN A 1 85 ? -1.966 -15.093 -19.382 1.00 97.44 85 ASN A C 1
ATOM 693 O O . ASN A 1 85 ? -1.614 -13.979 -19.770 1.00 97.44 85 ASN A O 1
ATOM 697 N N . LEU A 1 86 ? -1.124 -15.952 -18.795 1.00 97.50 86 LEU A N 1
ATOM 698 C CA . LEU A 1 86 ? 0.233 -15.616 -18.357 1.00 97.50 86 LEU A CA 1
ATOM 699 C C . LEU A 1 86 ? 1.069 -14.975 -19.468 1.00 97.50 86 LEU A C 1
ATOM 701 O O . LEU A 1 86 ? 1.652 -13.914 -19.259 1.00 97.50 86 LEU A O 1
ATOM 705 N N . GLU A 1 87 ? 1.091 -15.574 -20.658 1.00 97.25 87 GLU A N 1
ATOM 706 C CA . GLU A 1 87 ? 1.917 -15.073 -21.763 1.00 97.25 87 GLU A CA 1
ATOM 707 C C . GLU A 1 87 ? 1.426 -13.711 -22.276 1.00 97.25 87 GLU A C 1
ATOM 709 O O . GLU A 1 87 ? 2.204 -12.790 -22.538 1.00 97.25 87 GLU A O 1
ATOM 714 N N . THR A 1 88 ? 0.103 -13.526 -22.315 1.00 97.81 88 THR A N 1
ATOM 715 C CA . THR A 1 88 ? -0.498 -12.230 -22.648 1.00 97.81 88 THR A CA 1
ATOM 716 C C . THR A 1 88 ? -0.161 -11.183 -21.590 1.00 97.81 88 THR A C 1
ATOM 718 O O . THR A 1 88 ? 0.196 -10.058 -21.942 1.00 97.81 88 THR A O 1
ATOM 721 N N . VAL A 1 89 ? -0.224 -11.542 -20.305 1.00 97.81 89 VAL A N 1
ATOM 722 C CA . VAL A 1 89 ? 0.131 -10.651 -19.197 1.00 97.81 89 VAL A CA 1
ATOM 723 C C . VAL A 1 89 ? 1.601 -10.249 -19.276 1.00 97.81 89 VAL A C 1
ATOM 725 O O . VAL A 1 89 ? 1.887 -9.054 -19.236 1.00 97.81 89 VAL A O 1
ATOM 728 N N . LYS A 1 90 ? 2.525 -11.201 -19.458 1.00 97.12 90 LYS A N 1
ATOM 729 C CA . LYS A 1 90 ? 3.965 -10.932 -19.613 1.00 97.12 90 LYS A CA 1
ATOM 730 C C . LYS A 1 90 ? 4.231 -9.922 -20.725 1.00 97.12 90 LYS A C 1
ATOM 732 O O . LYS A 1 90 ? 4.905 -8.914 -20.502 1.00 97.12 90 LYS A O 1
ATOM 737 N N . ARG A 1 91 ? 3.634 -10.134 -21.902 1.00 96.81 91 ARG A N 1
ATOM 738 C CA . ARG A 1 91 ? 3.736 -9.201 -23.032 1.00 96.81 91 ARG A CA 1
ATOM 739 C C . ARG A 1 91 ? 3.197 -7.813 -22.681 1.00 96.81 91 ARG A C 1
ATOM 741 O O . ARG A 1 91 ? 3.853 -6.815 -22.965 1.00 96.81 91 ARG A O 1
ATOM 748 N N . LEU A 1 92 ? 2.025 -7.726 -22.052 1.00 95.75 92 LEU A N 1
ATOM 749 C CA . LEU A 1 92 ? 1.399 -6.441 -21.723 1.00 95.75 92 LEU A CA 1
ATOM 750 C C . LEU A 1 92 ? 2.123 -5.682 -20.603 1.00 95.75 92 LEU A C 1
ATOM 752 O O . LEU A 1 92 ? 2.162 -4.452 -20.649 1.00 95.75 92 LEU A O 1
ATOM 756 N N . VAL A 1 93 ? 2.726 -6.376 -19.636 1.00 94.69 93 VAL A N 1
ATOM 757 C CA . VAL A 1 93 ? 3.596 -5.761 -18.620 1.00 94.69 93 VAL A CA 1
ATOM 758 C C . VAL A 1 93 ? 4.861 -5.206 -19.275 1.00 94.69 93 VAL A C 1
ATOM 760 O O . VAL A 1 93 ? 5.199 -4.045 -19.049 1.00 94.69 93 VAL A O 1
ATOM 763 N N . LYS A 1 94 ? 5.492 -5.959 -20.190 1.00 92.81 94 LYS A N 1
ATOM 764 C CA . LYS A 1 94 ? 6.642 -5.476 -20.979 1.00 92.81 94 LYS A CA 1
ATOM 765 C C . LYS A 1 94 ? 6.300 -4.235 -21.814 1.00 92.81 94 LYS A C 1
ATOM 767 O O . LYS A 1 94 ? 7.107 -3.318 -21.918 1.00 92.81 94 LYS A O 1
ATOM 772 N N . MET A 1 95 ? 5.084 -4.174 -22.359 1.00 92.25 95 MET A N 1
ATOM 773 C CA . MET A 1 95 ? 4.562 -3.017 -23.100 1.00 92.25 95 MET A CA 1
ATOM 774 C C . MET A 1 95 ? 4.053 -1.871 -22.205 1.00 92.25 95 MET A C 1
ATOM 776 O O . MET A 1 95 ? 3.497 -0.909 -22.731 1.00 92.25 95 MET A O 1
ATOM 780 N N . ARG A 1 96 ? 4.183 -1.962 -20.872 1.00 91.00 96 ARG A N 1
ATOM 781 C CA . ARG A 1 96 ? 3.654 -0.981 -19.903 1.00 91.00 96 ARG A CA 1
ATOM 782 C C . ARG A 1 96 ? 2.151 -0.700 -20.066 1.00 91.00 96 ARG A C 1
ATOM 784 O O . ARG A 1 96 ? 1.697 0.430 -19.910 1.00 91.00 96 ARG A O 1
ATOM 791 N N . ARG A 1 97 ? 1.370 -1.736 -20.385 1.00 93.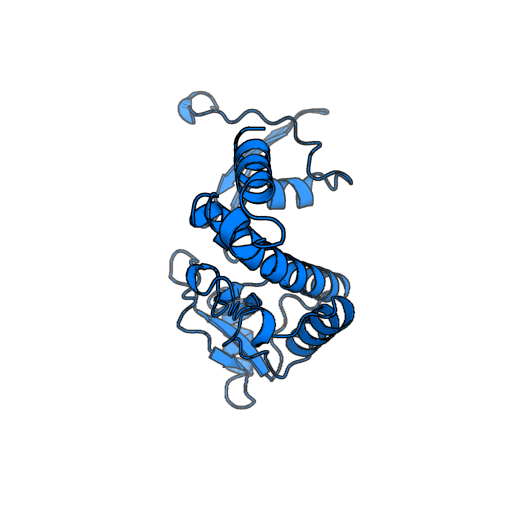31 97 ARG A N 1
ATOM 792 C CA . ARG A 1 97 ? -0.107 -1.703 -20.453 1.00 93.31 97 ARG A CA 1
ATOM 793 C C . ARG A 1 97 ? -0.776 -2.357 -19.246 1.00 93.31 97 ARG A C 1
ATOM 795 O O . ARG A 1 97 ? -1.940 -2.084 -18.971 1.00 93.31 97 ARG A O 1
ATOM 802 N N . LEU A 1 98 ? -0.041 -3.211 -18.542 1.00 95.44 98 LEU A N 1
ATOM 803 C CA . LEU A 1 98 ? -0.408 -3.777 -17.250 1.00 95.44 98 LEU A CA 1
ATOM 804 C C . LEU A 1 98 ? 0.699 -3.465 -16.242 1.00 95.44 98 LEU A C 1
ATOM 806 O O . LEU A 1 98 ? 1.865 -3.343 -16.619 1.00 95.44 98 LEU A O 1
ATOM 810 N N . VAL A 1 99 ? 0.342 -3.390 -14.965 1.00 95.50 99 VAL A N 1
ATOM 811 C CA . VAL A 1 99 ? 1.296 -3.260 -13.859 1.00 95.50 99 VAL A CA 1
ATOM 812 C C . VAL A 1 99 ? 0.983 -4.276 -12.770 1.00 95.50 99 VAL A C 1
ATOM 814 O O . VAL A 1 99 ? -0.185 -4.479 -12.446 1.00 95.50 99 VAL A O 1
ATOM 817 N N . ILE A 1 100 ? 2.009 -4.917 -12.210 1.00 97.00 100 ILE A N 1
ATOM 818 C CA . ILE A 1 100 ? 1.845 -5.835 -11.077 1.00 97.00 100 ILE A CA 1
ATOM 819 C C . ILE A 1 100 ? 1.400 -5.036 -9.851 1.00 97.00 100 ILE A C 1
ATOM 821 O O . ILE A 1 100 ? 1.821 -3.895 -9.637 1.00 97.00 100 ILE A O 1
ATOM 825 N N . ALA A 1 101 ? 0.518 -5.625 -9.057 1.00 96.56 101 ALA A N 1
ATOM 826 C CA . ALA A 1 101 ? -0.075 -4.980 -7.907 1.00 96.56 101 ALA A CA 1
ATOM 827 C C . ALA A 1 101 ? -0.241 -5.945 -6.735 1.00 96.56 101 ALA A C 1
ATOM 829 O O . ALA A 1 101 ? -0.387 -7.154 -6.909 1.00 96.56 101 ALA A O 1
ATOM 830 N N . LEU A 1 102 ? -0.267 -5.374 -5.536 1.00 97.06 102 LEU A N 1
ATOM 831 C CA . LEU A 1 102 ? -0.571 -6.072 -4.296 1.00 97.06 102 LEU A CA 1
ATOM 832 C C . LEU A 1 102 ? -1.701 -5.356 -3.559 1.00 97.06 102 LEU A C 1
ATOM 834 O O . LEU A 1 102 ? -1.894 -4.148 -3.739 1.00 97.06 102 LEU A O 1
ATOM 838 N N . PRO A 1 103 ? -2.469 -6.073 -2.727 1.00 96.50 103 PRO A N 1
ATOM 839 C CA . PRO A 1 103 ? -3.435 -5.415 -1.878 1.00 96.50 103 PRO A CA 1
ATOM 840 C C . PRO A 1 103 ? -2.719 -4.577 -0.814 1.00 96.50 103 PRO A C 1
ATOM 842 O O . PRO A 1 103 ? -1.795 -5.049 -0.157 1.00 96.50 103 PRO A O 1
ATOM 845 N N . VAL A 1 104 ? -3.191 -3.349 -0.611 1.00 97.19 104 VAL A N 1
ATOM 846 C CA . VAL A 1 104 ? -3.020 -2.650 0.664 1.00 97.19 104 VAL A CA 1
ATOM 847 C C . VAL A 1 104 ? -4.045 -3.276 1.616 1.00 97.19 104 VAL A C 1
ATOM 849 O O . VAL A 1 104 ? -5.246 -3.170 1.335 1.00 97.19 104 VAL A O 1
ATOM 852 N N . PRO A 1 105 ? -3.607 -3.989 2.671 1.00 97.88 105 PRO A N 1
ATOM 853 C CA . PRO A 1 105 ? -4.486 -4.849 3.456 1.00 97.88 105 PRO A CA 1
ATOM 854 C C . PRO A 1 105 ? -5.692 -4.129 4.069 1.00 97.88 105 PRO A C 1
ATOM 856 O O . PRO A 1 105 ? -5.616 -2.995 4.529 1.00 97.88 105 PRO A O 1
ATOM 859 N N . GLY A 1 106 ? -6.816 -4.830 4.101 1.00 97.94 106 GLY A N 1
ATOM 860 C CA . GLY A 1 106 ? -8.036 -4.444 4.786 1.00 97.94 106 GLY A CA 1
ATOM 861 C C . GLY A 1 106 ? -8.963 -5.643 4.946 1.00 97.94 106 GLY A C 1
ATOM 862 O O . GLY A 1 106 ? -8.650 -6.755 4.516 1.00 97.94 106 GLY A O 1
ATOM 863 N N . TYR A 1 107 ? -10.126 -5.438 5.562 1.00 98.00 107 TYR A N 1
ATOM 864 C CA . TYR A 1 107 ? -10.950 -6.561 6.025 1.00 98.00 107 TYR A CA 1
ATOM 865 C C . TYR A 1 107 ? -11.641 -7.369 4.917 1.00 98.00 107 TYR A C 1
ATOM 867 O O . TYR A 1 107 ? -12.250 -8.394 5.220 1.00 98.00 107 TYR A O 1
ATOM 875 N N . LEU A 1 108 ? -11.593 -6.916 3.658 1.00 96.81 108 LEU A N 1
ATOM 876 C CA . LEU A 1 108 ? -12.064 -7.661 2.479 1.00 96.81 108 LEU A CA 1
ATOM 877 C C . LEU A 1 108 ? -10.940 -7.939 1.474 1.00 96.81 108 LEU A C 1
ATOM 879 O O . LEU A 1 108 ? -11.217 -8.374 0.355 1.00 96.81 108 LEU A O 1
ATOM 883 N N . SER A 1 109 ? -9.681 -7.680 1.830 1.00 96.38 109 SER A N 1
ATOM 884 C CA . SER A 1 109 ? -8.564 -7.937 0.928 1.00 96.38 109 SER A CA 1
ATOM 885 C C . SER A 1 109 ? -8.449 -9.424 0.608 1.00 96.38 109 SER A C 1
ATOM 887 O O . SER A 1 109 ? -8.455 -10.274 1.494 1.00 96.38 109 SER A O 1
ATOM 889 N N . ASN A 1 110 ? -8.279 -9.733 -0.675 1.00 94.94 110 ASN A N 1
ATOM 890 C CA . ASN A 1 110 ? -7.940 -11.071 -1.138 1.00 94.94 110 ASN A CA 1
ATOM 891 C C . ASN A 1 110 ? -6.454 -11.102 -1.502 1.00 94.94 110 ASN A C 1
ATOM 893 O O . ASN A 1 110 ? -6.072 -10.528 -2.519 1.00 94.94 110 ASN A O 1
ATOM 897 N N . ILE A 1 111 ? -5.618 -11.736 -0.682 1.00 97.00 111 ILE A N 1
ATOM 898 C CA . ILE A 1 111 ? -4.173 -11.819 -0.935 1.00 97.00 111 ILE A CA 1
ATOM 899 C C . ILE A 1 111 ? -3.915 -12.786 -2.106 1.00 97.00 111 ILE A C 1
ATOM 901 O O . ILE A 1 111 ? -4.402 -13.922 -2.058 1.00 97.00 111 ILE A O 1
ATOM 905 N N . PRO A 1 112 ? -3.169 -12.371 -3.152 1.00 95.62 112 PRO A N 1
ATOM 906 C CA . PRO A 1 112 ? -2.896 -13.227 -4.302 1.00 95.62 112 PRO A CA 1
ATOM 907 C C . PRO A 1 112 ? -2.203 -14.526 -3.874 1.00 95.62 112 PRO A C 1
ATOM 909 O O . PRO A 1 112 ? -1.396 -14.552 -2.950 1.00 95.62 112 PRO A O 1
ATOM 912 N N . ARG A 1 113 ? -2.526 -15.634 -4.548 1.00 95.12 113 ARG A N 1
ATOM 913 C CA . ARG A 1 113 ? -1.853 -16.927 -4.329 1.00 95.12 113 ARG A CA 1
ATOM 914 C C . ARG A 1 113 ? -0.656 -17.046 -5.266 1.00 95.12 113 ARG A C 1
ATOM 916 O O . ARG A 1 113 ? -0.677 -17.861 -6.184 1.00 95.12 113 ARG A O 1
ATOM 923 N N . SER A 1 114 ? 0.306 -16.162 -5.071 1.00 96.38 114 SER A N 1
ATOM 924 C CA . SER A 1 114 ? 1.587 -16.110 -5.769 1.00 96.38 114 SER A CA 1
ATOM 925 C C . SER A 1 114 ? 2.698 -15.920 -4.748 1.00 96.38 114 SER A C 1
ATOM 927 O O . SER A 1 114 ? 2.420 -15.617 -3.587 1.00 96.38 114 SER A O 1
ATOM 929 N N . TRP A 1 115 ? 3.951 -16.034 -5.183 1.00 96.94 115 TRP A N 1
ATOM 930 C CA . TRP A 1 115 ? 5.096 -15.746 -4.326 1.00 96.94 115 TRP A CA 1
ATOM 931 C C . TRP A 1 115 ? 5.027 -14.330 -3.723 1.00 96.94 115 TRP A C 1
ATOM 933 O O . TRP A 1 115 ? 5.137 -14.174 -2.513 1.00 96.94 115 TRP A O 1
ATOM 943 N N . LYS A 1 116 ? 4.705 -13.298 -4.518 1.00 97.19 116 LYS A N 1
ATOM 944 C CA . LYS A 1 116 ? 4.553 -11.912 -4.021 1.00 97.19 116 LYS A CA 1
ATOM 945 C C . LYS A 1 116 ? 3.418 -11.764 -3.004 1.00 97.19 116 LYS A C 1
ATOM 947 O O . LYS A 1 116 ? 3.494 -10.937 -2.098 1.00 97.19 116 LYS A O 1
ATOM 952 N N . GLY A 1 117 ? 2.351 -12.545 -3.164 1.00 97.50 117 GLY A N 1
ATOM 953 C CA . GLY A 1 117 ? 1.272 -12.615 -2.185 1.00 97.50 117 GLY A CA 1
ATOM 954 C C . GLY A 1 117 ? 1.681 -13.316 -0.893 1.00 97.50 117 GLY A C 1
ATOM 955 O O . GLY A 1 117 ? 1.231 -12.905 0.174 1.00 97.50 117 GLY A O 1
ATOM 956 N N . GLU A 1 118 ? 2.557 -14.318 -0.972 1.00 98.00 118 GLU A N 1
ATOM 957 C CA . GLU A 1 118 ? 3.136 -14.968 0.204 1.00 98.00 118 GLU A CA 1
ATOM 958 C C . GLU A 1 118 ? 4.032 -14.013 0.987 1.00 98.00 118 GLU A C 1
ATOM 960 O O . GLU A 1 118 ? 3.836 -13.850 2.183 1.00 98.00 118 GLU A O 1
ATOM 965 N N . VAL A 1 119 ? 4.880 -13.240 0.305 1.00 98.06 119 VAL A N 1
ATOM 966 C CA . VAL A 1 119 ? 5.691 -12.194 0.952 1.00 98.06 119 VAL A CA 1
ATOM 967 C C . VAL A 1 119 ? 4.823 -11.181 1.719 1.00 98.06 119 VAL A C 1
ATOM 969 O O . VAL A 1 119 ? 5.205 -10.698 2.786 1.00 98.06 119 VAL A O 1
ATOM 972 N N . LEU A 1 120 ? 3.628 -10.854 1.208 1.00 98.38 120 LEU A N 1
ATOM 973 C CA . LEU A 1 120 ? 2.674 -10.010 1.934 1.00 98.38 120 LEU A CA 1
ATOM 974 C C . LEU A 1 120 ? 2.052 -10.720 3.144 1.00 98.38 120 LEU A C 1
ATOM 976 O O . LEU A 1 120 ? 1.813 -10.074 4.164 1.00 98.38 120 LEU A O 1
ATOM 980 N N . ARG A 1 121 ? 1.778 -12.023 3.040 1.00 98.50 121 ARG A N 1
ATOM 981 C CA . ARG A 1 121 ? 1.270 -12.835 4.150 1.00 98.50 121 ARG A CA 1
ATOM 982 C C . ARG A 1 121 ? 2.306 -12.931 5.271 1.00 98.50 121 ARG A C 1
ATOM 984 O O . ARG A 1 121 ? 1.974 -12.586 6.398 1.00 98.50 121 ARG A O 1
ATOM 991 N N . GLU A 1 122 ? 3.558 -13.231 4.947 1.00 98.31 122 GLU A N 1
ATOM 992 C CA . GLU A 1 122 ? 4.680 -13.223 5.895 1.00 98.31 122 GLU A CA 1
ATOM 993 C C . GLU A 1 122 ? 4.841 -11.856 6.578 1.00 98.31 122 GLU A C 1
ATOM 995 O O . GLU A 1 122 ? 5.012 -11.765 7.793 1.00 98.31 122 GLU A O 1
ATOM 1000 N N . ALA A 1 123 ? 4.740 -10.757 5.817 1.00 98.38 123 ALA A N 1
ATOM 1001 C CA . ALA A 1 123 ? 4.828 -9.412 6.381 1.00 98.38 123 ALA A CA 1
ATOM 1002 C C . ALA A 1 123 ? 3.694 -9.113 7.378 1.00 98.38 123 ALA A C 1
ATOM 1004 O O . ALA A 1 123 ? 3.929 -8.425 8.371 1.00 98.38 123 ALA A O 1
ATOM 1005 N N . LEU A 1 124 ? 2.479 -9.609 7.123 1.00 98.50 124 LEU A N 1
ATOM 1006 C CA . LEU A 1 124 ? 1.344 -9.498 8.043 1.00 98.50 124 LEU A CA 1
ATOM 1007 C C . LEU A 1 124 ? 1.545 -10.357 9.298 1.00 98.50 124 LEU A C 1
ATOM 1009 O O . LEU A 1 124 ? 1.327 -9.860 10.402 1.00 98.50 124 LEU A O 1
ATOM 1013 N N . GLU A 1 125 ? 1.995 -11.602 9.133 1.00 98.31 125 GLU A N 1
ATOM 1014 C CA . GLU A 1 125 ? 2.263 -12.541 10.229 1.00 98.31 125 GLU A CA 1
ATOM 1015 C C . GLU A 1 125 ? 3.325 -12.003 11.188 1.00 98.31 125 GLU A C 1
ATOM 1017 O O . GLU A 1 125 ? 3.102 -11.950 12.395 1.00 98.31 125 GLU A O 1
ATOM 1022 N N . GLU A 1 126 ? 4.438 -11.496 10.663 1.00 98.00 126 GLU A N 1
ATOM 1023 C CA . GLU A 1 126 ? 5.494 -10.896 11.482 1.00 98.00 126 GLU A CA 1
ATOM 1024 C C . GLU A 1 126 ? 5.055 -9.643 12.238 1.00 98.00 126 GLU A C 1
ATOM 1026 O O . GLU A 1 126 ? 5.604 -9.328 13.292 1.00 98.00 126 GLU A O 1
ATOM 1031 N N . LEU A 1 127 ? 4.109 -8.886 11.682 1.00 98.00 127 LEU A N 1
ATOM 1032 C CA . LEU A 1 127 ? 3.541 -7.717 12.349 1.00 98.00 127 LEU A CA 1
ATOM 1033 C C . LEU A 1 127 ? 2.412 -8.100 13.321 1.00 98.00 127 LEU A C 1
ATOM 1035 O O . LEU A 1 127 ? 1.908 -7.225 14.023 1.00 98.00 127 LEU A O 1
ATOM 1039 N N . GLY A 1 128 ? 2.002 -9.373 13.362 1.00 98.12 128 GLY A N 1
ATOM 1040 C CA . GLY A 1 128 ? 0.872 -9.846 14.159 1.00 98.12 128 GLY A CA 1
ATOM 1041 C C . GLY A 1 128 ? -0.471 -9.268 13.703 1.00 98.12 128 GLY A C 1
ATOM 1042 O O . GLY A 1 128 ? -1.353 -9.043 14.530 1.00 98.12 128 GLY A O 1
ATOM 1043 N N . ILE A 1 129 ? -0.621 -8.969 12.407 1.00 97.75 129 ILE A N 1
ATOM 1044 C CA . ILE A 1 129 ? -1.807 -8.308 11.849 1.00 97.75 129 ILE A CA 1
ATOM 1045 C C . ILE A 1 129 ? -2.663 -9.319 11.091 1.00 97.75 129 ILE A C 1
ATOM 1047 O O . ILE A 1 129 ? -2.266 -9.847 10.055 1.00 97.75 129 ILE A O 1
ATOM 1051 N N . GLU A 1 130 ? -3.905 -9.492 11.530 1.00 97.81 130 GLU A N 1
ATOM 1052 C CA . GLU A 1 130 ? -4.918 -10.218 10.768 1.00 97.81 130 GLU A CA 1
ATOM 1053 C C . GLU A 1 130 ? -5.774 -9.261 9.930 1.00 97.81 130 GLU A C 1
ATOM 1055 O O . GLU A 1 130 ? -6.106 -8.152 10.353 1.00 97.81 130 GLU A O 1
ATOM 1060 N N . LEU A 1 131 ? -6.241 -9.711 8.759 1.00 98.00 131 LEU A N 1
ATOM 1061 C CA . LEU A 1 131 ? -7.109 -8.891 7.902 1.00 98.00 131 LEU A CA 1
ATOM 1062 C C . LEU A 1 131 ? -8.394 -8.438 8.620 1.00 98.00 131 LEU A C 1
ATOM 1064 O O . LEU A 1 131 ? -8.883 -7.333 8.382 1.00 98.00 131 LEU A O 1
ATOM 1068 N N . ASN A 1 132 ? -8.939 -9.259 9.525 1.00 97.44 132 ASN A N 1
ATOM 1069 C CA . ASN A 1 132 ? -10.151 -8.913 10.268 1.00 97.44 132 ASN A CA 1
ATOM 1070 C C . ASN A 1 132 ? -9.957 -7.708 11.210 1.00 97.44 132 ASN A C 1
ATOM 1072 O O . ASN A 1 132 ? -10.938 -7.023 11.499 1.00 97.44 132 ASN A O 1
ATOM 1076 N N . MET A 1 133 ? -8.720 -7.401 11.622 1.00 97.75 133 MET A N 1
ATOM 1077 C CA . MET A 1 133 ? -8.419 -6.307 12.551 1.00 97.75 133 MET A CA 1
ATOM 1078 C C . MET A 1 133 ? -8.698 -4.943 11.916 1.00 97.75 133 MET A C 1
ATOM 1080 O O . MET A 1 133 ? -9.061 -3.994 12.606 1.00 97.75 133 MET A O 1
ATOM 1084 N N . PHE A 1 134 ? -8.643 -4.857 10.582 1.00 97.94 134 PHE A N 1
ATOM 1085 C CA . PHE A 1 134 ? -9.053 -3.669 9.832 1.00 97.94 134 PHE A CA 1
ATOM 1086 C C . PHE A 1 134 ? -10.570 -3.416 9.868 1.00 97.94 134 PHE A C 1
ATOM 1088 O O . PHE A 1 134 ? -11.029 -2.363 9.418 1.00 97.94 134 PHE A O 1
ATOM 1095 N N . ARG A 1 135 ? -11.367 -4.355 10.401 1.00 97.88 135 ARG A N 1
ATOM 1096 C CA . ARG A 1 135 ? -12.773 -4.152 10.771 1.00 97.88 135 ARG A CA 1
ATOM 1097 C C . ARG A 1 135 ? -12.853 -3.769 12.250 1.00 97.88 135 ARG A C 1
ATOM 1099 O O . ARG A 1 135 ? -13.134 -4.593 13.121 1.00 97.88 135 ARG A O 1
ATOM 1106 N N . VAL A 1 136 ? -12.635 -2.489 12.526 1.00 96.69 136 VAL A N 1
ATOM 1107 C CA . VAL A 1 136 ? -12.564 -1.937 13.882 1.00 96.69 136 VAL A CA 1
ATOM 1108 C C . VAL A 1 136 ? -13.969 -1.818 14.481 1.00 96.69 136 VAL A C 1
ATOM 1110 O O . VAL A 1 136 ? -14.664 -0.826 14.283 1.00 96.69 136 VAL A O 1
ATOM 1113 N N . ARG A 1 137 ? -14.413 -2.832 15.235 1.00 95.38 137 ARG A N 1
ATOM 1114 C CA . ARG A 1 137 ? -15.772 -2.875 15.822 1.00 95.38 137 ARG A CA 1
ATOM 1115 C C . ARG A 1 137 ? -16.070 -1.702 16.758 1.00 95.38 137 ARG A C 1
ATOM 1117 O O . ARG A 1 137 ? -17.195 -1.218 16.786 1.00 95.38 137 ARG A O 1
ATOM 1124 N N . SER A 1 138 ? -15.072 -1.247 17.514 1.00 94.88 138 SER A N 1
ATOM 1125 C CA . SER A 1 138 ? -15.204 -0.127 18.452 1.00 94.88 138 SER A CA 1
ATOM 1126 C C . SER A 1 138 ? -15.258 1.238 17.764 1.00 94.88 138 SER A C 1
ATOM 1128 O O . SER A 1 138 ? -15.771 2.181 18.364 1.00 94.88 138 SER A O 1
ATOM 1130 N N . LEU A 1 139 ? -14.765 1.344 16.524 1.00 96.00 139 LEU A N 1
ATOM 1131 C CA . LEU A 1 139 ? -14.746 2.546 15.681 1.00 96.00 139 LEU A CA 1
ATOM 1132 C C . LEU A 1 139 ? -15.089 2.175 14.221 1.00 96.00 139 LEU A C 1
ATOM 1134 O O . LEU A 1 139 ? -14.225 2.248 13.346 1.00 96.00 139 LEU A O 1
ATOM 1138 N N . PRO A 1 140 ? -16.329 1.751 13.915 1.00 96.69 140 PRO A N 1
ATOM 1139 C CA . PRO 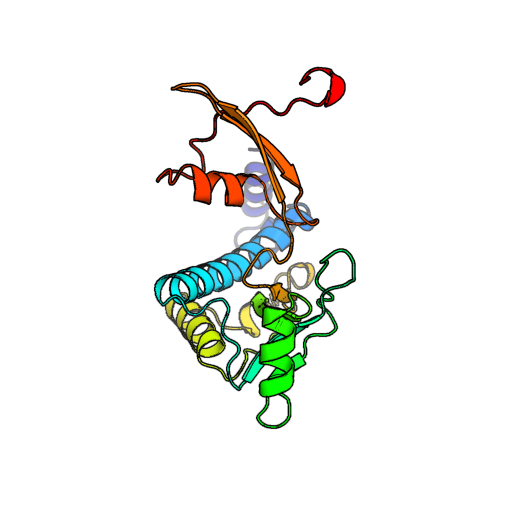A 1 140 ? -16.677 1.254 12.580 1.00 96.69 140 PRO A CA 1
ATOM 1140 C C . PRO A 1 140 ? -16.352 2.237 11.444 1.00 96.69 140 PRO A C 1
ATOM 1142 O O . PRO A 1 140 ? -15.973 1.821 10.351 1.00 96.69 140 PRO A O 1
ATOM 1145 N N . GLU A 1 141 ? -16.430 3.542 11.713 1.00 96.38 141 GLU A N 1
ATOM 1146 C CA . GLU A 1 141 ? -16.148 4.632 10.777 1.00 96.38 141 GLU A CA 1
ATOM 1147 C C . GLU A 1 141 ? -14.683 4.718 10.303 1.00 96.38 141 GLU A C 1
ATOM 1149 O O . GLU A 1 141 ? -14.403 5.401 9.306 1.00 96.38 141 GLU A O 1
ATOM 1154 N N . THR A 1 142 ? -13.762 4.031 10.991 1.00 97.25 142 THR A N 1
ATOM 1155 C CA . THR A 1 142 ? -12.331 3.945 10.648 1.00 97.25 142 THR A CA 1
ATOM 1156 C C . THR A 1 142 ? -11.960 2.656 9.919 1.00 97.25 142 THR A C 1
ATOM 1158 O O . THR A 1 142 ? -10.829 2.525 9.458 1.00 97.25 142 THR A O 1
ATOM 1161 N N . SER A 1 143 ? -12.895 1.709 9.792 1.00 97.69 143 SER A N 1
ATOM 1162 C CA . SER A 1 143 ? -12.630 0.419 9.155 1.00 97.69 143 SER A CA 1
ATOM 1163 C C . SER A 1 143 ? -12.295 0.581 7.671 1.00 97.69 143 SER A C 1
ATOM 1165 O O . SER A 1 143 ? -12.977 1.315 6.954 1.00 97.69 143 SER A O 1
ATOM 1167 N N . THR A 1 144 ? -11.311 -0.177 7.179 1.00 97.25 144 THR A N 1
ATOM 1168 C CA . THR A 1 144 ? -10.901 -0.155 5.765 1.00 97.25 144 THR A CA 1
ATOM 1169 C C . THR A 1 144 ? -11.082 -1.512 5.096 1.00 97.25 144 THR A C 1
ATOM 1171 O O . THR A 1 144 ? -10.651 -2.546 5.605 1.00 97.25 144 THR A O 1
ATOM 1174 N N . ARG A 1 145 ? -11.723 -1.516 3.921 1.00 96.81 145 ARG A N 1
ATOM 1175 C CA . ARG A 1 145 ? -11.899 -2.726 3.098 1.00 96.81 145 ARG A CA 1
ATOM 1176 C C . ARG A 1 145 ? -10.589 -3.207 2.479 1.00 96.81 145 ARG A C 1
ATOM 1178 O O . ARG A 1 145 ? -10.512 -4.374 2.103 1.00 96.81 145 ARG A O 1
ATOM 1185 N N . GLY A 1 146 ? -9.587 -2.332 2.427 1.00 95.62 146 GLY A N 1
ATOM 1186 C CA . GLY A 1 146 ? -8.366 -2.527 1.661 1.00 95.62 146 GLY A CA 1
ATOM 1187 C C . GLY A 1 146 ? -8.545 -2.064 0.219 1.00 95.62 146 GLY A C 1
ATOM 1188 O O . GLY A 1 146 ? -9.662 -1.845 -0.256 1.00 95.62 146 GLY A O 1
ATOM 1189 N N . THR A 1 147 ? -7.430 -1.892 -0.474 1.00 94.56 147 THR A N 1
ATOM 1190 C CA . THR A 1 147 ? -7.377 -1.483 -1.885 1.00 94.56 147 THR A CA 1
ATOM 1191 C C . THR A 1 147 ? -6.342 -2.325 -2.618 1.00 94.56 147 THR A C 1
ATOM 1193 O O . THR A 1 147 ? -5.618 -3.096 -1.991 1.00 94.56 147 THR A O 1
ATOM 1196 N N . VAL A 1 148 ? -6.262 -2.215 -3.943 1.00 94.69 148 VAL A N 1
ATOM 1197 C CA . VAL A 1 148 ? -5.196 -2.851 -4.729 1.00 94.69 148 VAL A CA 1
ATOM 1198 C C . VAL A 1 148 ? -4.310 -1.758 -5.308 1.00 94.69 148 VAL A C 1
ATOM 1200 O O . VAL A 1 148 ? -4.796 -0.823 -5.947 1.00 94.69 148 VAL A O 1
ATOM 1203 N N . ARG A 1 149 ? -3.003 -1.857 -5.060 1.00 93.19 149 ARG A N 1
ATOM 1204 C CA . ARG A 1 149 ? -2.026 -0.826 -5.404 1.00 93.19 149 ARG A CA 1
ATOM 1205 C C . ARG A 1 149 ? -0.900 -1.414 -6.259 1.00 93.19 149 ARG A C 1
ATOM 1207 O O . ARG A 1 149 ? -0.353 -2.455 -5.894 1.00 93.19 149 ARG A O 1
ATOM 1214 N N . PRO A 1 150 ? -0.520 -0.753 -7.368 1.00 94.38 150 PRO A N 1
ATOM 1215 C CA . PRO A 1 150 ? 0.688 -1.106 -8.106 1.00 94.38 150 PRO A CA 1
ATOM 1216 C C . PRO A 1 150 ? 1.925 -1.127 -7.206 1.00 94.38 150 PRO A C 1
ATOM 1218 O O . PRO A 1 150 ? 2.082 -0.254 -6.352 1.00 94.38 150 PRO A O 1
ATOM 1221 N N . ILE A 1 151 ? 2.821 -2.085 -7.436 1.00 94.31 151 ILE A N 1
ATOM 1222 C CA . ILE A 1 151 ? 4.085 -2.192 -6.685 1.00 94.31 151 ILE A CA 1
ATOM 1223 C C . ILE A 1 151 ? 5.190 -1.277 -7.233 1.00 94.31 151 ILE A C 1
ATOM 1225 O O . ILE A 1 151 ? 6.233 -1.119 -6.612 1.00 94.31 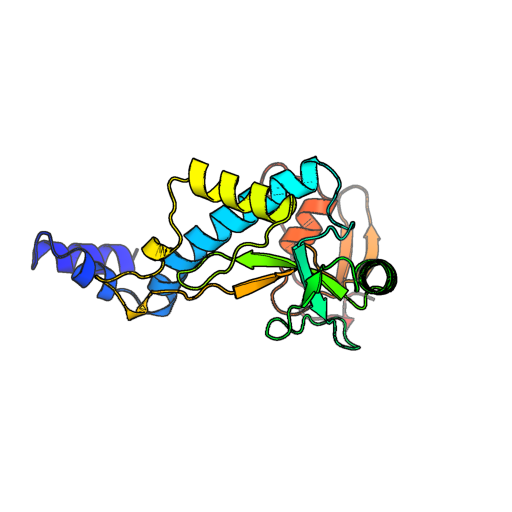151 ILE A O 1
ATOM 1229 N N . ILE A 1 152 ? 4.943 -0.632 -8.373 1.00 91.94 152 ILE A N 1
ATOM 1230 C CA . ILE A 1 152 ? 5.813 0.380 -8.981 1.00 91.94 152 ILE A CA 1
ATOM 1231 C C . ILE A 1 152 ? 4.993 1.612 -9.370 1.00 91.94 152 ILE A C 1
ATOM 1233 O O . ILE A 1 152 ? 3.777 1.528 -9.559 1.00 91.94 152 ILE A O 1
ATOM 1237 N N . VAL A 1 153 ? 5.666 2.740 -9.592 1.00 89.56 153 VAL A N 1
ATOM 1238 C CA . VAL A 1 153 ? 5.078 3.883 -10.303 1.00 89.56 153 VAL A CA 1
ATOM 1239 C C . VAL A 1 153 ? 5.157 3.590 -11.811 1.00 89.56 153 VAL A C 1
ATOM 1241 O O . VAL A 1 153 ? 6.257 3.563 -12.360 1.00 89.56 153 VAL A O 1
ATOM 1244 N N . PRO A 1 154 ? 4.030 3.337 -12.505 1.00 82.75 154 PRO A N 1
ATOM 1245 C CA . PRO A 1 154 ? 4.050 2.761 -13.856 1.00 82.75 154 PRO A CA 1
ATOM 1246 C C . PRO A 1 154 ? 4.524 3.733 -14.941 1.00 82.75 154 PRO A C 1
ATOM 1248 O O . PRO A 1 154 ? 5.079 3.314 -15.959 1.00 82.75 154 PRO A O 1
ATOM 1251 N N . ARG A 1 155 ? 4.282 5.032 -14.751 1.00 84.25 155 ARG A N 1
ATOM 1252 C CA . ARG A 1 155 ? 4.646 6.072 -15.709 1.00 84.25 155 ARG A CA 1
ATOM 1253 C C . ARG A 1 155 ? 5.112 7.304 -14.967 1.00 84.25 155 ARG A C 1
ATOM 1255 O O . ARG A 1 155 ? 4.366 7.848 -14.166 1.00 84.25 155 ARG A O 1
ATOM 1262 N N . TRP A 1 156 ? 6.329 7.720 -15.255 1.00 87.62 156 TRP A N 1
ATOM 1263 C CA . TRP A 1 156 ? 6.947 8.927 -14.741 1.00 87.62 156 TRP A CA 1
ATOM 1264 C C . TRP A 1 156 ? 8.008 9.388 -15.739 1.00 87.62 156 TRP A C 1
ATOM 1266 O O . TRP A 1 156 ? 8.450 8.597 -16.578 1.00 87.62 156 TRP A O 1
ATOM 1276 N N . SER A 1 157 ? 8.393 10.656 -15.666 1.00 89.38 157 SER A N 1
ATOM 1277 C CA . SER A 1 157 ? 9.542 11.186 -16.396 1.00 89.38 157 SER A CA 1
ATOM 1278 C C . SER A 1 157 ? 10.381 12.070 -15.491 1.00 89.38 157 SER A C 1
ATOM 1280 O O . SER A 1 157 ? 9.870 12.694 -14.557 1.00 89.38 157 SER A O 1
ATOM 1282 N N . ILE A 1 158 ? 11.672 12.089 -15.788 1.00 91.81 158 ILE A N 1
ATOM 1283 C CA . ILE A 1 158 ? 12.664 12.941 -15.156 1.00 91.81 158 ILE A CA 1
ATOM 1284 C C . ILE A 1 158 ? 13.486 13.598 -16.257 1.00 91.81 158 ILE A C 1
ATOM 1286 O O . ILE A 1 158 ? 13.860 12.942 -17.228 1.00 91.81 158 ILE A O 1
ATOM 1290 N N . GLU A 1 159 ? 13.743 14.883 -16.096 1.00 93.75 159 GLU A N 1
ATOM 1291 C CA . GLU A 1 159 ? 14.637 15.664 -16.937 1.00 93.75 159 GLU A CA 1
ATOM 1292 C C . GLU A 1 159 ? 15.582 16.432 -16.012 1.00 93.75 159 GLU A C 1
ATOM 1294 O O . GLU A 1 159 ? 15.138 17.033 -15.030 1.00 93.75 159 GLU A O 1
ATOM 1299 N N . ILE A 1 160 ? 16.882 16.353 -16.290 1.00 93.19 160 ILE A N 1
ATOM 1300 C CA . ILE A 1 160 ? 17.898 17.141 -15.592 1.00 93.19 160 ILE A CA 1
ATOM 1301 C C . ILE A 1 160 ? 17.993 18.466 -16.340 1.00 93.19 160 ILE A C 1
ATOM 1303 O O . ILE A 1 160 ? 18.394 18.478 -17.500 1.00 93.19 160 ILE A O 1
ATOM 1307 N N . LEU A 1 161 ? 17.593 19.555 -15.687 1.00 93.38 161 LEU A N 1
ATOM 1308 C CA . LEU A 1 161 ? 17.631 20.895 -16.274 1.00 93.38 161 LEU A CA 1
ATOM 1309 C C . LEU A 1 161 ? 19.020 21.523 -16.113 1.00 93.38 161 LEU A C 1
ATOM 1311 O O . LEU A 1 161 ? 19.534 22.142 -17.038 1.00 93.38 161 LEU A O 1
ATOM 1315 N N . SER A 1 162 ? 19.648 21.327 -14.953 1.00 92.94 162 SER A N 1
ATOM 1316 C CA . SER A 1 162 ? 21.027 21.735 -14.685 1.00 92.94 162 SER A CA 1
ATOM 1317 C C . SER A 1 162 ? 21.623 20.906 -13.549 1.00 92.94 162 SER A C 1
ATOM 1319 O O . SER A 1 162 ? 20.901 20.314 -12.741 1.00 92.94 162 SER A O 1
ATOM 1321 N N . HIS A 1 163 ? 22.951 20.840 -13.499 1.00 92.31 163 HIS A N 1
ATOM 1322 C CA . HIS A 1 163 ? 23.675 20.233 -12.390 1.00 92.31 163 HIS A CA 1
ATOM 1323 C C . HIS A 1 163 ? 24.988 20.981 -12.143 1.00 92.31 163 HIS A C 1
ATOM 1325 O O . HIS A 1 163 ? 25.653 21.419 -13.084 1.00 92.31 163 HIS A O 1
ATOM 1331 N N . THR A 1 164 ? 25.360 21.110 -10.878 1.00 91.25 164 THR A N 1
ATOM 1332 C CA . THR A 1 164 ? 26.690 21.527 -10.423 1.00 91.25 164 THR A CA 1
ATOM 1333 C C . THR A 1 164 ? 27.301 20.383 -9.609 1.00 91.25 164 THR A C 1
ATOM 1335 O O . THR A 1 164 ? 26.813 19.253 -9.670 1.00 91.25 164 THR A O 1
ATOM 1338 N N . GLU A 1 165 ? 28.395 20.636 -8.893 1.00 87.81 165 GLU A N 1
ATOM 1339 C CA . GLU A 1 165 ? 28.977 19.647 -7.978 1.00 87.81 165 GLU A CA 1
ATOM 1340 C C . GLU A 1 165 ? 28.055 19.368 -6.774 1.00 87.81 165 GLU A C 1
ATOM 1342 O O . GLU A 1 165 ? 27.930 18.219 -6.356 1.00 87.81 165 GLU A O 1
ATOM 1347 N N . ASP A 1 166 ? 27.331 20.390 -6.300 1.00 86.12 166 ASP A N 1
ATOM 1348 C CA . ASP A 1 166 ? 26.524 20.329 -5.072 1.00 86.12 166 ASP A CA 1
ATOM 1349 C C . ASP A 1 166 ? 25.006 20.429 -5.304 1.00 86.12 166 ASP A C 1
ATOM 1351 O O . ASP A 1 166 ? 24.215 20.170 -4.395 1.00 86.12 166 ASP A O 1
ATOM 1355 N N . GLU A 1 167 ? 24.566 20.803 -6.509 1.00 88.06 167 GLU A N 1
ATOM 1356 C CA . GLU A 1 167 ? 23.155 21.053 -6.810 1.00 88.06 167 GLU A CA 1
ATOM 1357 C C . GLU A 1 167 ? 22.683 20.312 -8.063 1.00 88.06 167 GLU A C 1
ATOM 1359 O O . GLU A 1 167 ? 23.399 20.168 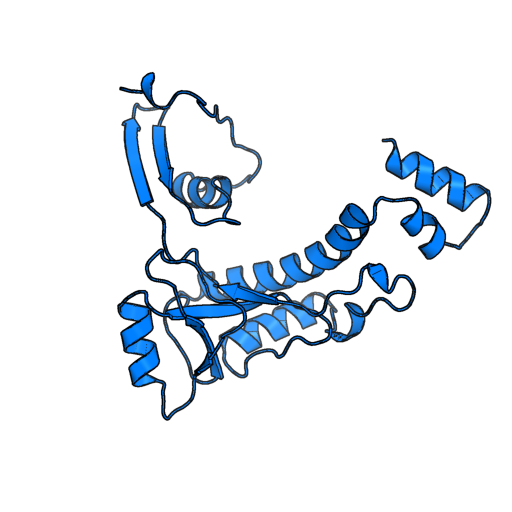-9.054 1.00 88.06 167 GLU A O 1
ATOM 1364 N N . LEU A 1 168 ? 21.425 19.869 -8.034 1.00 87.81 168 LEU A N 1
ATOM 1365 C CA . LEU A 1 168 ? 20.772 19.189 -9.146 1.00 87.81 168 LEU A CA 1
ATOM 1366 C C . LEU A 1 168 ? 19.363 19.751 -9.333 1.00 87.81 168 LEU A C 1
ATOM 1368 O O . LEU A 1 168 ? 18.510 19.613 -8.452 1.00 87.81 168 LEU A O 1
ATOM 1372 N N . LEU A 1 169 ? 19.101 20.347 -10.495 1.00 90.44 169 LEU A N 1
ATOM 1373 C CA . LEU A 1 169 ? 17.780 20.838 -10.865 1.00 90.44 169 LEU A CA 1
ATOM 1374 C C . LEU A 1 169 ? 17.056 19.795 -11.718 1.00 90.44 169 LEU A C 1
ATOM 1376 O O . LEU A 1 169 ? 17.494 19.441 -12.815 1.00 90.44 169 LEU A O 1
ATOM 1380 N N . LEU A 1 170 ? 15.921 19.313 -11.211 1.00 91.12 170 LEU A N 1
ATOM 1381 C CA . LEU A 1 170 ? 15.132 18.251 -11.830 1.00 91.12 170 LEU A CA 1
ATOM 1382 C C . LEU A 1 170 ? 13.726 18.729 -12.176 1.00 91.12 170 LEU A C 1
ATOM 1384 O O . LEU A 1 170 ? 13.022 19.287 -11.335 1.00 91.12 170 LEU A O 1
ATOM 1388 N N . LYS A 1 171 ? 13.264 18.381 -13.375 1.00 92.69 171 LYS A N 1
ATOM 1389 C CA . LYS A 1 171 ? 11.852 18.430 -13.749 1.00 92.69 171 LYS A CA 1
ATOM 1390 C C . LYS A 1 171 ? 11.269 17.023 -13.693 1.00 92.69 171 LYS A C 1
ATOM 1392 O O . LYS A 1 171 ? 11.713 16.118 -14.397 1.00 92.69 171 LYS A O 1
ATOM 1397 N N . LEU A 1 172 ? 10.264 16.835 -12.841 1.00 91.19 172 LEU A N 1
ATOM 1398 C CA . LEU A 1 172 ? 9.623 15.544 -12.589 1.00 91.19 172 LEU A CA 1
ATOM 1399 C C . LEU A 1 172 ? 8.160 15.572 -13.027 1.00 91.19 172 LEU A C 1
ATOM 1401 O O . LEU A 1 172 ? 7.424 16.501 -12.707 1.00 91.19 172 LEU A O 1
ATOM 1405 N N . SER A 1 173 ? 7.710 14.520 -13.707 1.00 89.94 173 SER A N 1
ATOM 1406 C CA . SER A 1 173 ? 6.283 14.267 -13.940 1.00 89.94 173 SER A CA 1
ATOM 1407 C C . SER A 1 173 ? 5.896 12.923 -13.344 1.00 89.94 173 SER A C 1
ATOM 1409 O O . SER A 1 173 ? 6.466 11.890 -13.698 1.00 89.94 173 SER A O 1
ATOM 1411 N N . LEU A 1 174 ? 4.917 12.935 -12.439 1.00 87.44 174 LEU A N 1
ATOM 1412 C CA . LEU A 1 174 ? 4.456 11.766 -11.693 1.00 87.44 174 LEU A CA 1
ATOM 1413 C C . LEU A 1 174 ? 2.934 11.623 -11.788 1.00 87.44 174 LEU A C 1
ATOM 1415 O O . LEU A 1 174 ? 2.228 12.625 -11.914 1.00 87.44 174 LEU A O 1
ATOM 1419 N N . PRO A 1 175 ? 2.396 10.394 -11.706 1.00 82.88 175 PRO A N 1
ATOM 1420 C CA . PRO A 1 175 ? 0.962 10.195 -11.708 1.00 82.88 175 PRO A CA 1
ATOM 1421 C C . PRO A 1 175 ? 0.375 10.607 -10.346 1.00 82.88 175 PRO A C 1
ATOM 1423 O O . PRO A 1 175 ? 1.069 10.521 -9.323 1.00 82.88 175 PRO A O 1
ATOM 1426 N N . PRO A 1 176 ? -0.913 10.995 -10.294 1.00 77.62 176 PRO A N 1
ATOM 1427 C CA . PRO A 1 176 ? -1.572 11.380 -9.049 1.00 77.62 176 PRO A CA 1
ATOM 1428 C C . PRO A 1 176 ? -1.412 10.323 -7.947 1.00 77.62 176 PRO A C 1
ATOM 1430 O O . PRO A 1 176 ? -1.536 9.125 -8.206 1.00 77.62 176 PRO A O 1
ATOM 1433 N N . GLY A 1 177 ? -1.151 10.768 -6.715 1.00 74.06 177 GLY A N 1
ATOM 1434 C CA . GLY A 1 177 ? -0.936 9.886 -5.558 1.00 74.06 177 GLY A CA 1
ATOM 1435 C C . GLY A 1 177 ? 0.481 9.311 -5.431 1.00 74.06 177 GLY A C 1
ATOM 1436 O O . GLY A 1 177 ? 0.730 8.499 -4.540 1.00 74.06 177 GLY A O 1
ATOM 1437 N N . SER A 1 178 ? 1.408 9.724 -6.299 1.00 83.44 178 SER A N 1
ATOM 1438 C CA . SER A 1 178 ? 2.845 9.479 -6.131 1.00 83.44 178 SER A CA 1
ATOM 1439 C C . SER A 1 178 ? 3.508 10.653 -5.415 1.00 83.44 178 SER A C 1
ATOM 1441 O O . SER A 1 178 ? 3.048 11.788 -5.518 1.00 83.44 178 SER A O 1
ATOM 1443 N N . TYR A 1 179 ? 4.608 10.385 -4.717 1.00 85.12 179 TYR A N 1
ATOM 1444 C CA . TYR A 1 179 ? 5.355 11.394 -3.972 1.00 85.12 179 TYR A CA 1
ATOM 1445 C C . TYR A 1 179 ? 6.710 11.623 -4.638 1.00 85.12 179 TYR A C 1
ATOM 1447 O O . TYR A 1 179 ? 7.459 10.666 -4.839 1.00 85.12 179 TYR A O 1
ATOM 1455 N N . ALA A 1 180 ? 7.042 12.881 -4.946 1.00 85.94 180 ALA A N 1
ATOM 1456 C CA . ALA A 1 180 ? 8.345 13.246 -5.513 1.00 85.94 180 ALA A CA 1
ATOM 1457 C C . ALA A 1 180 ? 9.507 12.804 -4.614 1.00 85.94 180 ALA A C 1
ATOM 1459 O O . ALA A 1 180 ? 10.521 12.319 -5.108 1.00 85.94 180 ALA A O 1
ATOM 1460 N N . THR A 1 181 ? 9.310 12.856 -3.295 1.00 86.06 181 THR A N 1
ATOM 1461 C CA . THR A 1 181 ? 10.284 12.398 -2.296 1.00 86.06 181 THR A CA 1
ATOM 1462 C C . THR A 1 181 ? 10.699 10.939 -2.480 1.00 86.06 181 THR A C 1
ATOM 1464 O O . THR A 1 181 ? 11.853 10.618 -2.232 1.00 86.06 181 THR A O 1
ATOM 1467 N N . ILE A 1 182 ? 9.821 10.058 -2.978 1.00 85.00 182 ILE A N 1
ATOM 1468 C CA . ILE A 1 182 ? 10.178 8.655 -3.251 1.00 85.00 182 ILE A CA 1
ATOM 1469 C C . ILE A 1 182 ? 11.149 8.551 -4.431 1.00 85.00 182 ILE A C 1
ATOM 1471 O O . ILE A 1 182 ? 12.091 7.771 -4.370 1.00 85.00 182 ILE A O 1
ATOM 1475 N N . VAL A 1 183 ? 10.971 9.358 -5.481 1.00 86.50 183 VAL A N 1
ATOM 1476 C CA . VAL A 1 183 ? 11.913 9.388 -6.613 1.00 86.50 183 VAL A CA 1
ATOM 1477 C C . VAL A 1 183 ? 13.245 9.995 -6.185 1.00 86.50 183 VAL A C 1
ATOM 1479 O O . VAL A 1 183 ? 14.295 9.424 -6.464 1.00 86.50 183 VAL A O 1
ATOM 1482 N N . LEU A 1 184 ? 13.208 11.109 -5.450 1.00 86.69 184 LEU A N 1
ATOM 1483 C CA . LEU A 1 184 ? 14.415 11.758 -4.938 1.00 86.69 184 LEU A CA 1
ATOM 1484 C C . LEU A 1 184 ? 15.192 10.841 -3.988 1.00 86.69 184 LEU A C 1
ATOM 1486 O O . LEU A 1 184 ? 16.412 10.762 -4.088 1.00 86.69 184 LEU A O 1
ATOM 1490 N N . ARG A 1 185 ? 14.502 10.074 -3.134 1.00 84.50 185 ARG A N 1
ATOM 1491 C CA . ARG A 1 185 ? 15.119 9.026 -2.307 1.00 84.50 185 ARG A CA 1
ATOM 1492 C C . ARG A 1 185 ? 15.925 8.042 -3.150 1.00 84.50 185 ARG A C 1
ATOM 1494 O O . ARG A 1 185 ? 17.041 7.694 -2.776 1.00 84.50 185 ARG A O 1
ATOM 1501 N N . GLU A 1 186 ? 15.366 7.594 -4.272 1.00 85.81 186 GLU A N 1
ATOM 1502 C CA . GLU A 1 186 ? 16.033 6.629 -5.144 1.00 85.81 186 GLU A CA 1
ATOM 1503 C C . GLU A 1 186 ? 17.224 7.214 -5.908 1.00 85.81 186 GLU A C 1
ATOM 1505 O O . GLU A 1 186 ? 18.132 6.453 -6.237 1.00 85.81 186 GLU A O 1
ATOM 1510 N N . ILE A 1 187 ? 17.255 8.525 -6.153 1.00 85.06 187 ILE A N 1
ATOM 1511 C CA . ILE A 1 187 ? 18.387 9.215 -6.792 1.00 85.06 187 ILE A CA 1
ATOM 1512 C C . ILE A 1 187 ? 19.490 9.499 -5.770 1.00 85.06 187 ILE A C 1
ATOM 1514 O O . ILE A 1 187 ? 20.646 9.166 -6.000 1.00 85.06 187 ILE A O 1
ATOM 1518 N N . MET A 1 188 ? 19.127 10.081 -4.627 1.00 84.69 188 MET A N 1
ATOM 1519 C CA . MET A 1 188 ? 20.079 10.556 -3.620 1.00 84.69 188 MET A CA 1
ATOM 1520 C C . MET A 1 188 ? 20.639 9.430 -2.746 1.00 84.69 188 MET A C 1
ATOM 1522 O O . MET A 1 188 ? 21.679 9.606 -2.123 1.00 84.69 188 MET A O 1
ATOM 1526 N N . LYS A 1 189 ? 19.925 8.300 -2.632 1.00 84.62 189 LYS A N 1
ATOM 1527 C CA . LYS A 1 189 ? 20.266 7.167 -1.750 1.00 84.62 189 LYS A CA 1
ATOM 1528 C C . LYS A 1 189 ? 20.532 7.567 -0.287 1.00 84.62 189 LYS A C 1
ATOM 1530 O O . LYS A 1 189 ? 21.235 6.857 0.428 1.00 84.62 189 LYS A O 1
ATOM 1535 N N . SER A 1 190 ? 19.940 8.676 0.168 1.00 76.12 190 SER A N 1
ATOM 1536 C CA . SER A 1 190 ? 20.086 9.150 1.547 1.00 76.12 190 SER A CA 1
ATOM 1537 C C . SER A 1 190 ? 19.547 8.111 2.543 1.00 76.12 190 SER A C 1
ATOM 1539 O O . SER A 1 190 ? 18.463 7.557 2.314 1.00 76.12 190 SER A O 1
ATOM 1541 N N . PRO A 1 191 ? 20.256 7.859 3.660 1.00 69.31 191 PRO A N 1
ATOM 1542 C CA . PRO A 1 191 ? 19.775 6.972 4.715 1.00 69.31 191 PRO A CA 1
ATOM 1543 C C . PRO A 1 191 ? 18.558 7.549 5.453 1.00 69.31 191 PRO A C 1
ATOM 1545 O O . PRO A 1 191 ? 17.755 6.778 5.977 1.00 69.31 191 PRO A O 1
ATOM 1548 N N . ASP A 1 192 ? 18.394 8.877 5.465 1.00 68.00 192 ASP A N 1
ATOM 1549 C CA . ASP A 1 192 ? 17.286 9.558 6.136 1.00 68.00 192 ASP A CA 1
ATOM 1550 C C . ASP A 1 192 ? 16.273 10.132 5.117 1.00 68.00 192 ASP A C 1
ATOM 1552 O O . ASP A 1 192 ? 16.627 11.013 4.323 1.00 68.00 192 ASP A O 1
ATOM 1556 N N . PRO A 1 193 ? 15.002 9.675 5.138 1.00 60.03 193 PRO A N 1
ATOM 1557 C CA . PRO A 1 193 ? 13.918 10.224 4.325 1.00 60.03 193 PRO A CA 1
ATOM 1558 C C . PRO A 1 193 ? 13.437 11.621 4.767 1.00 60.03 193 PRO A C 1
ATOM 1560 O O . PRO A 1 193 ? 12.447 12.109 4.232 1.00 60.03 193 PRO A O 1
ATOM 1563 N N . LEU A 1 194 ? 14.064 12.271 5.746 1.00 63.00 194 LEU A N 1
ATOM 1564 C CA . LEU A 1 194 ? 13.819 13.673 6.107 1.00 63.00 194 LEU A CA 1
ATOM 1565 C C . LEU A 1 194 ? 15.001 14.594 5.782 1.00 63.00 194 LEU A C 1
ATOM 1567 O O . LEU A 1 194 ? 14.883 15.804 5.955 1.00 63.00 194 LEU A O 1
ATOM 1571 N N . ALA A 1 195 ? 16.097 14.071 5.229 1.00 59.84 195 ALA A N 1
ATOM 1572 C CA . ALA A 1 195 ? 17.273 14.858 4.845 1.00 59.84 195 ALA A CA 1
ATOM 1573 C C . ALA A 1 195 ? 17.071 15.720 3.575 1.00 59.84 195 ALA A C 1
ATOM 1575 O O . ALA A 1 195 ? 18.037 16.128 2.933 1.00 59.84 195 ALA A O 1
ATOM 1576 N N . TYR A 1 196 ? 15.824 15.986 3.175 1.00 63.78 196 TYR A N 1
ATOM 1577 C CA . TYR A 1 196 ? 15.508 16.758 1.977 1.00 63.78 196 TYR A CA 1
ATOM 1578 C C . TYR A 1 196 ? 15.475 18.257 2.293 1.00 63.78 196 TYR A C 1
ATOM 1580 O O . TYR A 1 196 ? 14.536 18.742 2.922 1.00 63.78 196 TYR A O 1
ATOM 1588 N N . ILE A 1 197 ? 16.448 19.012 1.785 1.00 61.00 197 ILE A N 1
ATOM 1589 C CA . ILE A 1 197 ? 16.338 20.469 1.655 1.00 61.00 197 ILE A CA 1
ATOM 1590 C C . ILE A 1 197 ? 16.017 20.747 0.187 1.00 61.00 197 ILE A C 1
ATOM 1592 O O . ILE A 1 197 ? 16.898 20.731 -0.663 1.00 61.00 197 ILE A O 1
ATOM 1596 N N . GLY A 1 198 ? 14.735 20.929 -0.128 1.00 60.44 198 GLY A N 1
ATOM 1597 C CA . GLY A 1 198 ? 14.272 21.220 -1.485 1.00 60.44 198 GLY A CA 1
ATOM 1598 C C . GLY A 1 198 ? 13.453 22.504 -1.518 1.00 60.44 198 GLY A C 1
ATOM 1599 O O . GLY A 1 198 ? 12.635 22.740 -0.629 1.00 60.44 198 GLY A O 1
ATOM 1600 N N . ARG A 1 199 ? 13.656 23.328 -2.547 1.00 62.06 199 ARG A N 1
ATOM 1601 C CA . ARG A 1 199 ? 12.767 24.449 -2.875 1.00 62.06 199 ARG A CA 1
ATOM 1602 C C . ARG A 1 199 ? 11.882 24.025 -4.041 1.00 62.06 199 ARG A C 1
ATOM 1604 O O . ARG A 1 199 ? 12.385 23.522 -5.040 1.00 62.06 199 ARG A O 1
ATOM 1611 N N . VAL A 1 200 ? 10.572 24.199 -3.899 1.00 59.06 200 VAL A N 1
ATOM 1612 C CA . VAL A 1 200 ? 9.629 24.053 -5.013 1.00 59.06 200 VAL A CA 1
ATOM 1613 C C . VAL A 1 200 ? 9.496 25.435 -5.643 1.00 59.06 200 VAL A C 1
ATOM 1615 O O . VAL A 1 200 ? 9.172 26.382 -4.932 1.00 59.06 200 VAL A O 1
ATOM 1618 N N . SER A 1 201 ? 9.808 25.564 -6.932 1.00 57.81 201 SER A N 1
ATOM 1619 C CA . SER A 1 201 ? 9.518 26.793 -7.676 1.00 57.81 201 SER A CA 1
ATOM 1620 C C . SER A 1 201 ? 8.121 26.682 -8.276 1.00 57.81 201 SER A C 1
ATOM 1622 O O . SER A 1 201 ? 7.843 25.722 -8.997 1.00 57.81 201 SER A O 1
ATOM 1624 N N . ASP A 1 202 ? 7.255 27.650 -7.981 1.00 52.47 202 ASP A N 1
ATOM 1625 C CA . ASP A 1 202 ? 5.905 27.726 -8.553 1.00 52.47 202 ASP A CA 1
ATOM 1626 C C . ASP A 1 202 ? 5.908 28.322 -9.978 1.00 52.47 202 ASP A C 1
ATOM 1628 O O . ASP A 1 202 ? 4.938 28.155 -10.718 1.00 52.47 202 ASP A O 1
ATOM 1632 N N . ASN A 1 203 ? 7.018 28.942 -10.402 1.00 53.28 203 ASN A N 1
ATOM 1633 C CA . ASN A 1 203 ? 7.182 29.538 -11.727 1.00 53.28 203 ASN A CA 1
ATOM 1634 C C . ASN A 1 203 ? 8.085 28.668 -12.610 1.00 53.28 203 ASN A C 1
ATOM 1636 O O . ASN A 1 203 ? 9.312 28.740 -12.554 1.00 53.28 203 ASN A O 1
ATOM 1640 N N . LEU A 1 204 ? 7.460 27.858 -13.470 1.00 53.75 204 LEU A N 1
ATOM 1641 C CA . LEU A 1 204 ? 8.154 27.073 -14.502 1.00 53.75 204 LEU A CA 1
ATOM 1642 C C . LEU A 1 204 ? 8.837 27.953 -15.567 1.00 53.75 204 LEU A C 1
ATOM 1644 O O . LEU A 1 204 ? 9.746 27.474 -16.237 1.00 53.75 204 LEU A O 1
ATOM 1648 N N . GLU A 1 205 ? 8.411 29.211 -15.715 1.00 53.25 205 GLU A N 1
ATOM 1649 C CA . GLU A 1 205 ? 8.945 30.175 -16.691 1.00 53.25 205 GLU A CA 1
ATOM 1650 C C . GLU A 1 205 ? 10.252 30.850 -16.238 1.00 53.25 205 GLU A C 1
ATOM 1652 O O . GLU A 1 205 ? 10.976 31.370 -17.074 1.00 53.25 205 GLU A O 1
ATOM 1657 N N . GLU A 1 206 ? 10.595 30.803 -14.945 1.00 51.47 206 GLU A N 1
ATOM 1658 C CA . GLU A 1 206 ? 11.848 31.374 -14.408 1.00 51.47 206 GLU A CA 1
ATOM 1659 C C . GLU A 1 206 ? 13.023 30.378 -14.415 1.00 51.47 206 GLU A C 1
ATOM 1661 O O . GLU A 1 206 ? 14.131 30.711 -14.002 1.00 51.47 206 GLU A O 1
ATOM 1666 N N . LEU A 1 207 ? 12.785 29.137 -14.854 1.00 49.84 207 LEU A N 1
ATOM 1667 C CA . LEU A 1 207 ? 13.768 28.044 -14.859 1.00 49.84 207 LEU A CA 1
ATOM 1668 C C . LEU A 1 207 ? 14.377 27.787 -16.252 1.00 49.84 207 LEU A C 1
ATOM 1670 O O . LEU A 1 207 ? 14.936 26.710 -16.477 1.00 49.84 207 LEU A O 1
ATOM 1674 N N . GLY A 1 208 ? 14.248 28.751 -17.172 1.00 44.53 208 GLY A N 1
ATOM 1675 C CA . GLY A 1 208 ? 14.818 28.740 -18.523 1.00 44.53 208 GLY A CA 1
ATOM 1676 C C . GLY A 1 208 ? 15.532 30.041 -18.850 1.00 44.53 208 GLY A C 1
ATOM 1677 O O . GLY A 1 208 ? 14.896 31.103 -18.687 1.00 44.53 208 GLY A O 1
#